Protein AF-A0A0F9I3C1-F1 (afdb_monomer_lite)

Structure (mmCIF, N/CA/C/O backbone):
data_AF-A0A0F9I3C1-F1
#
_entry.id   AF-A0A0F9I3C1-F1
#
loop_
_atom_site.group_PDB
_atom_site.id
_atom_site.type_symbol
_atom_site.label_atom_id
_atom_site.label_alt_id
_atom_site.label_comp_id
_atom_site.label_asym_id
_atom_site.label_entity_id
_atom_site.label_seq_id
_atom_site.pdbx_PDB_ins_code
_atom_site.Cartn_x
_atom_site.Cartn_y
_atom_site.Cartn_z
_atom_site.occupancy
_atom_site.B_iso_or_equiv
_atom_site.auth_seq_id
_atom_site.auth_comp_id
_atom_site.auth_asym_id
_atom_site.auth_atom_id
_atom_site.pdbx_PDB_model_num
ATOM 1 N N . MET A 1 1 ? -47.263 -44.822 8.510 1.00 52.62 1 MET A N 1
ATOM 2 C CA . MET A 1 1 ? -46.271 -44.718 9.597 1.00 52.62 1 MET A CA 1
ATOM 3 C C . MET A 1 1 ? -46.070 -43.238 9.838 1.00 52.62 1 MET A C 1
ATOM 5 O O . MET A 1 1 ? -45.600 -42.551 8.945 1.00 52.62 1 MET A O 1
ATOM 9 N N . GLN A 1 2 ? -46.630 -42.748 10.941 1.00 53.38 2 GLN A N 1
ATOM 10 C CA . GLN A 1 2 ? -46.547 -41.360 11.388 1.00 53.38 2 GLN A CA 1
ATOM 11 C C . GLN A 1 2 ? -45.242 -41.208 12.171 1.00 53.38 2 GLN A C 1
ATOM 13 O O . GLN A 1 2 ? -45.059 -41.920 13.155 1.00 53.38 2 GLN A O 1
ATOM 18 N N . GLU A 1 3 ? -44.357 -40.311 11.742 1.00 61.09 3 GLU A N 1
ATOM 19 C CA . GLU A 1 3 ? -43.256 -39.832 12.578 1.00 61.09 3 GLU A CA 1
ATOM 20 C C . GLU A 1 3 ? -43.625 -38.459 13.133 1.00 61.09 3 GLU A C 1
ATOM 22 O O . GLU A 1 3 ? -43.803 -37.483 12.404 1.00 61.09 3 GLU A O 1
ATOM 27 N N . HIS A 1 4 ? -43.791 -38.449 14.451 1.00 55.47 4 HIS A N 1
ATOM 28 C CA . HIS A 1 4 ? -43.828 -37.276 15.301 1.00 55.47 4 HIS A CA 1
ATOM 29 C C . HIS A 1 4 ? -42.442 -36.624 15.335 1.00 55.47 4 HIS A C 1
ATOM 31 O O . HIS A 1 4 ? -41.450 -37.303 15.580 1.00 55.47 4 HIS A O 1
ATOM 37 N N . ASN A 1 5 ? -42.391 -35.304 15.173 1.00 64.12 5 ASN A N 1
ATOM 38 C CA . ASN A 1 5 ? -41.296 -34.484 15.680 1.00 64.12 5 ASN A CA 1
ATOM 39 C C . ASN A 1 5 ? -41.913 -33.222 16.295 1.00 64.12 5 ASN A C 1
ATOM 41 O O . ASN A 1 5 ? -42.285 -32.291 15.585 1.00 64.12 5 ASN A O 1
ATOM 45 N N . GLU A 1 6 ? -42.079 -33.256 17.615 1.00 64.12 6 GLU A N 1
ATOM 46 C CA . GLU A 1 6 ? -42.305 -32.094 18.481 1.00 64.12 6 GLU A CA 1
ATOM 47 C C . GLU A 1 6 ? -40.920 -31.708 19.039 1.00 64.12 6 GLU A C 1
ATOM 49 O O . GLU A 1 6 ? -40.233 -32.573 19.576 1.00 64.12 6 GLU A O 1
ATOM 54 N N . ASP A 1 7 ? -40.377 -30.535 18.678 1.00 54.81 7 ASP A N 1
ATOM 55 C CA . ASP A 1 7 ? -40.326 -29.290 19.492 1.00 54.81 7 ASP A CA 1
ATOM 56 C C . ASP A 1 7 ? -39.055 -29.258 20.392 1.00 54.81 7 ASP A C 1
ATOM 58 O O . ASP A 1 7 ? -38.422 -30.302 20.548 1.00 54.81 7 ASP A O 1
ATOM 62 N N . PRO A 1 8 ? -38.620 -28.165 21.061 1.00 72.06 8 PRO A N 1
ATOM 63 C CA . PRO A 1 8 ? -38.766 -26.710 20.873 1.00 72.06 8 PRO A CA 1
ATOM 64 C C . PRO A 1 8 ? -37.391 -26.001 20.848 1.00 72.06 8 PRO A C 1
ATOM 66 O O . PRO A 1 8 ? -36.387 -26.579 21.245 1.00 72.06 8 PRO A O 1
ATOM 69 N N . THR A 1 9 ? -37.318 -24.711 20.495 1.00 56.09 9 THR A N 1
ATOM 70 C CA . THR A 1 9 ? -36.636 -23.694 21.338 1.00 56.09 9 THR A CA 1
ATOM 71 C C . THR A 1 9 ? -36.988 -22.289 20.854 1.00 56.09 9 THR A C 1
ATOM 73 O O . THR A 1 9 ? -36.476 -21.752 19.875 1.00 56.09 9 THR A O 1
ATOM 76 N N . LEU A 1 10 ? -37.886 -21.712 21.637 1.00 49.69 10 LEU A N 1
ATOM 77 C CA . LEU A 1 10 ? -38.150 -20.305 21.860 1.00 49.69 10 LEU A CA 1
ATOM 78 C C . LEU A 1 10 ? -36.846 -19.481 21.993 1.00 49.69 10 LEU A C 1
ATOM 80 O O . LEU A 1 10 ? -36.107 -19.646 22.960 1.00 49.69 10 LEU A O 1
ATOM 84 N N . VAL A 1 11 ? -36.614 -18.515 21.102 1.00 46.66 11 VAL A N 1
ATOM 85 C CA . VAL A 1 11 ? -35.881 -17.292 21.467 1.00 46.66 11 VAL A CA 1
ATOM 86 C C . VAL A 1 11 ? -36.814 -16.126 21.192 1.00 46.66 11 VAL A C 1
ATOM 88 O O . VAL A 1 11 ? -36.915 -15.610 20.082 1.00 46.66 11 VAL A O 1
ATOM 91 N N . LEU A 1 12 ? -37.554 -15.752 22.234 1.00 43.03 12 LEU A N 1
ATOM 92 C CA . LEU A 1 12 ? -38.201 -14.453 22.327 1.00 43.03 12 LEU A CA 1
ATOM 93 C C . LEU A 1 12 ? -37.110 -13.391 22.168 1.00 43.03 12 LEU A C 1
ATOM 95 O O . LEU A 1 12 ? -36.352 -13.130 23.101 1.00 43.03 12 LEU A O 1
ATOM 99 N N . MET A 1 13 ? -37.034 -12.768 20.994 1.00 39.25 13 MET A N 1
ATOM 100 C CA . MET A 1 13 ? -36.390 -11.467 20.862 1.00 39.25 13 MET A CA 1
ATOM 101 C C . MET A 1 13 ? -37.263 -10.462 21.607 1.00 39.25 13 MET A C 1
ATOM 103 O O . MET A 1 13 ? -38.180 -9.860 21.050 1.00 39.25 13 MET A O 1
ATOM 107 N N . VAL A 1 14 ? -37.024 -10.348 22.913 1.00 43.78 14 VAL A N 1
ATOM 108 C CA . VAL A 1 14 ? -37.592 -9.294 23.743 1.00 43.78 14 VAL A CA 1
ATOM 109 C C . VAL A 1 14 ? -36.942 -7.995 23.279 1.00 43.78 14 VAL A C 1
ATOM 111 O O . VAL A 1 14 ? -35.881 -7.604 23.757 1.00 43.78 14 VAL A O 1
ATOM 114 N N . GLY A 1 15 ? -37.569 -7.348 22.298 1.00 43.88 15 GLY A N 1
ATOM 115 C CA . GLY A 1 15 ? -37.313 -5.961 21.939 1.00 43.88 15 GLY A CA 1
ATOM 116 C C . GLY A 1 15 ? -37.736 -5.066 23.096 1.00 43.88 15 GLY A C 1
ATOM 117 O O . GLY A 1 15 ? -38.825 -4.496 23.087 1.00 43.88 15 GLY A O 1
ATOM 118 N N . GLY A 1 16 ? -36.895 -4.993 24.127 1.00 43.66 16 GLY A N 1
ATOM 119 C CA . GLY A 1 16 ? -36.981 -3.940 25.123 1.00 43.66 16 GLY A CA 1
ATOM 120 C C . GLY A 1 16 ? -36.735 -2.593 24.435 1.00 43.66 16 GLY A C 1
ATOM 121 O O . GLY A 1 16 ? -35.870 -2.514 23.559 1.00 43.66 16 GLY A O 1
ATOM 122 N N . PRO A 1 17 ? -37.488 -1.534 24.776 1.00 47.44 17 PRO A N 1
ATOM 123 C CA . PRO A 1 17 ? -37.216 -0.203 24.252 1.00 47.44 17 PRO A CA 1
ATOM 124 C C . PRO A 1 17 ? -35.769 0.187 24.591 1.00 47.44 17 PRO A C 1
ATOM 126 O O . PRO A 1 17 ? -35.309 -0.139 25.691 1.00 47.44 17 PRO A O 1
ATOM 129 N N . PRO A 1 18 ? -35.047 0.867 23.681 1.00 55.75 18 PRO A N 1
ATOM 130 C CA . PRO A 1 18 ? -33.682 1.297 23.940 1.00 55.75 18 PRO A CA 1
ATOM 131 C C . PRO A 1 18 ? -33.671 2.124 25.225 1.00 55.75 18 PRO A C 1
ATOM 133 O O . PRO A 1 18 ? -34.322 3.167 25.316 1.00 55.75 18 PRO A O 1
ATOM 136 N N . VAL A 1 19 ? -32.974 1.619 26.243 1.00 48.91 19 VAL A N 1
ATOM 137 C CA . VAL A 1 19 ? -32.754 2.362 27.481 1.00 48.91 19 VAL A CA 1
ATOM 138 C C . VAL A 1 19 ? -31.989 3.627 27.088 1.00 48.91 19 VAL A C 1
ATOM 140 O O . VAL A 1 19 ? -30.947 3.506 26.446 1.00 48.91 19 VAL A O 1
ATOM 143 N N . PRO A 1 20 ? -32.478 4.836 27.415 1.00 44.06 20 PRO A N 1
ATOM 144 C CA . PRO A 1 20 ? -31.758 6.064 27.114 1.00 44.06 20 PRO A CA 1
ATOM 145 C C . PRO A 1 20 ? -30.431 6.053 27.876 1.00 44.06 20 PRO A C 1
ATOM 147 O O . PRO A 1 20 ? -30.381 6.228 29.094 1.00 44.06 20 PRO A O 1
ATOM 150 N N . THR A 1 21 ? -29.352 5.783 27.148 1.00 50.28 21 THR A N 1
ATOM 151 C CA . THR A 1 21 ? -27.998 5.673 27.678 1.00 50.28 21 THR A CA 1
ATOM 152 C C . THR A 1 21 ? -27.556 7.047 28.169 1.00 50.28 21 THR A C 1
ATOM 154 O O . THR A 1 21 ? -27.399 7.982 27.383 1.00 50.28 21 THR A O 1
ATOM 157 N N . VAL A 1 22 ? -27.367 7.187 29.483 1.00 48.22 22 VAL A N 1
ATOM 158 C CA . VAL A 1 22 ? -26.725 8.360 30.090 1.00 48.22 22 VAL A CA 1
ATOM 159 C C . VAL A 1 22 ? -25.366 8.541 29.409 1.00 48.22 22 VAL A C 1
ATOM 161 O O . VAL A 1 22 ? -24.557 7.615 29.375 1.00 48.22 22 VAL A O 1
ATOM 164 N N . GLY A 1 23 ? -25.193 9.701 28.771 1.00 59.44 23 GLY A N 1
ATOM 165 C CA . GLY A 1 23 ? -24.301 9.905 27.633 1.00 59.44 23 GLY A CA 1
ATOM 166 C C . GLY A 1 23 ? -22.830 9.631 27.918 1.00 59.44 23 GLY A C 1
ATOM 167 O O . GLY A 1 23 ? -22.098 10.511 28.369 1.00 59.44 23 GLY A O 1
ATOM 168 N N . ALA A 1 24 ? -22.384 8.427 27.579 1.00 61.03 24 ALA A N 1
ATOM 169 C CA . ALA A 1 24 ? -20.972 8.165 27.385 1.00 61.03 24 ALA A CA 1
ATOM 170 C C . ALA A 1 24 ? -20.495 8.958 26.163 1.00 61.03 24 ALA A C 1
ATOM 172 O O . ALA A 1 24 ? -21.088 8.902 25.082 1.00 61.03 24 ALA A O 1
ATOM 173 N N . LYS A 1 25 ? -19.473 9.782 26.378 1.00 79.69 25 LYS A N 1
ATOM 174 C CA . LYS A 1 25 ? -19.060 10.814 25.435 1.00 79.69 25 LYS A CA 1
ATOM 175 C C . LYS A 1 25 ? -18.160 10.201 24.366 1.00 79.69 25 LYS A C 1
ATOM 177 O O . LYS A 1 25 ? -17.020 9.851 24.641 1.00 79.69 25 LYS A O 1
ATOM 182 N N . VAL A 1 26 ? -18.683 10.091 23.151 1.00 92.75 26 VAL A N 1
ATOM 183 C CA . VAL A 1 26 ? -17.885 9.803 21.954 1.00 92.75 26 VAL A CA 1
ATOM 184 C C . VAL A 1 26 ? -16.922 10.968 21.716 1.00 92.75 26 VAL A C 1
ATOM 186 O O . VAL A 1 26 ? -17.307 12.129 21.885 1.00 92.75 26 VAL A O 1
ATOM 189 N N . PHE A 1 27 ? -15.680 10.682 21.326 1.00 95.25 27 PHE A N 1
ATOM 190 C CA . PHE A 1 27 ? -14.722 11.738 21.008 1.00 95.25 27 PHE A CA 1
ATOM 191 C C . PHE A 1 27 ? -15.103 12.424 19.695 1.00 95.25 27 PHE A C 1
ATOM 193 O O . PHE A 1 27 ? -15.378 11.770 18.687 1.00 95.25 27 PHE A O 1
ATOM 200 N N . SER A 1 28 ? -15.082 13.755 19.694 1.00 94.75 28 SER A N 1
ATOM 201 C CA . SER A 1 28 ? -15.470 14.596 18.552 1.00 94.75 28 SER A CA 1
ATOM 202 C C . SER A 1 28 ? -14.462 14.573 17.397 1.00 94.75 28 SER A C 1
ATOM 204 O O . SER A 1 28 ? -14.782 14.988 16.285 1.00 94.75 28 SER A O 1
ATOM 206 N N . GLY A 1 29 ? -13.249 14.070 17.635 1.00 93.75 29 GLY A N 1
ATOM 207 C CA . GLY A 1 29 ? -12.213 13.917 16.621 1.00 93.75 29 GLY A CA 1
ATOM 208 C C . GLY A 1 29 ? -10.808 13.911 17.215 1.00 93.75 29 GLY A C 1
ATOM 209 O O . GLY A 1 29 ? -10.614 13.954 18.425 1.00 93.75 29 GLY A O 1
ATOM 210 N N . ALA A 1 30 ? -9.799 13.899 16.345 1.00 94.75 30 ALA A N 1
ATOM 211 C CA . ALA A 1 30 ? -8.387 13.849 16.742 1.00 94.75 30 ALA A CA 1
ATOM 212 C C . ALA A 1 30 ? -7.881 15.098 17.493 1.00 94.75 30 ALA A C 1
ATOM 214 O O . ALA A 1 30 ? -6.828 15.057 18.130 1.00 94.75 30 ALA A O 1
ATOM 215 N N . SER A 1 31 ? -8.617 16.207 17.407 1.00 94.69 31 SER A N 1
ATOM 216 C CA . SER A 1 31 ? -8.318 17.461 18.110 1.00 94.69 31 SER A CA 1
ATOM 217 C C . SER A 1 31 ? -9.164 17.652 19.373 1.00 94.69 31 SER A C 1
ATOM 219 O O . SER A 1 31 ? -9.187 18.751 19.920 1.00 94.69 31 SER A O 1
ATOM 221 N N . ASP A 1 32 ? -9.888 16.622 19.816 1.00 94.56 32 ASP A N 1
ATOM 222 C CA . ASP A 1 32 ? -10.734 16.707 21.002 1.00 94.56 32 ASP A CA 1
ATOM 223 C C . ASP A 1 32 ? -9.873 16.911 22.262 1.00 94.56 32 ASP A C 1
ATOM 225 O O . ASP A 1 32 ? -8.956 16.141 22.550 1.00 94.56 32 ASP A O 1
ATOM 229 N N . SER A 1 33 ? -10.159 17.971 23.021 1.00 95.75 33 SER A N 1
ATOM 230 C CA . SER A 1 33 ? -9.422 18.319 24.241 1.00 95.75 33 SER A CA 1
ATOM 231 C C . SER A 1 33 ? -9.695 17.374 25.413 1.00 95.75 33 SER A C 1
ATOM 233 O O . SER A 1 33 ? -8.993 17.435 26.419 1.00 95.75 33 SER A O 1
ATOM 235 N N . SER A 1 34 ? -10.697 16.497 25.296 1.00 95.38 34 SER A N 1
ATOM 236 C CA . SER A 1 34 ? -11.002 15.457 26.281 1.00 95.38 34 SER A CA 1
ATOM 237 C C . SER A 1 34 ? -10.256 14.141 26.050 1.00 95.38 34 SER A C 1
ATOM 239 O O . SER A 1 34 ? -10.423 13.213 26.839 1.00 95.38 34 SER A O 1
ATOM 241 N N . LEU A 1 35 ? -9.412 14.052 25.012 1.00 94.75 35 LEU A N 1
ATOM 242 C CA . LEU A 1 35 ? -8.551 12.885 24.806 1.00 94.75 35 LEU A CA 1
ATOM 243 C C . LEU A 1 35 ? -7.586 12.692 25.988 1.00 94.75 35 LEU A C 1
ATOM 245 O O . LEU A 1 35 ? -7.147 13.682 26.576 1.00 94.75 35 LEU A O 1
ATOM 249 N N . PRO A 1 36 ? -7.194 11.449 26.316 1.00 94.38 36 PRO A N 1
ATOM 250 C CA . PRO A 1 36 ? -6.158 11.190 27.315 1.00 94.38 36 PRO A CA 1
ATOM 251 C C . PRO A 1 36 ? -4.849 11.925 26.991 1.00 94.38 36 PRO A C 1
ATOM 253 O O . PRO A 1 36 ? -4.479 12.028 25.821 1.00 94.38 36 PRO A O 1
ATOM 256 N N . SER A 1 37 ? -4.118 12.406 28.001 1.00 93.56 37 SER A N 1
ATOM 257 C CA . SER A 1 37 ? -2.884 13.190 27.797 1.00 93.56 37 SER A CA 1
ATOM 258 C C . SER A 1 37 ? -1.849 12.454 26.940 1.00 93.56 37 SER A C 1
ATOM 260 O O . SER A 1 37 ? -1.311 13.024 25.997 1.00 93.56 37 SER A O 1
ATOM 262 N N . ASN A 1 38 ? -1.673 11.152 27.171 1.00 87.94 38 ASN A N 1
ATOM 263 C CA . ASN A 1 38 ? -0.787 10.293 26.383 1.00 87.94 38 ASN A CA 1
ATOM 264 C C . ASN A 1 38 ? -1.209 10.161 24.908 1.00 87.94 38 ASN A C 1
ATOM 266 O O . ASN A 1 38 ? -0.393 9.802 24.069 1.00 87.94 38 ASN A O 1
ATOM 270 N N . VAL A 1 39 ? -2.482 10.410 24.590 1.00 94.38 39 VAL A N 1
ATOM 271 C CA . VAL A 1 39 ? -3.000 10.438 23.215 1.00 94.38 39 VAL A CA 1
ATOM 272 C C . VAL A 1 39 ? -2.831 11.834 22.618 1.00 94.38 39 VAL A C 1
ATOM 274 O O . VAL A 1 39 ? -2.512 11.947 21.440 1.00 94.38 39 VAL A O 1
ATOM 277 N N . GLN A 1 40 ? -3.001 12.897 23.411 1.00 94.56 40 GLN A N 1
ATOM 278 C CA . GLN A 1 40 ? -2.813 14.286 22.966 1.00 94.56 40 GLN A CA 1
ATOM 279 C C . GLN A 1 40 ? -1.384 14.566 22.481 1.00 94.56 40 GLN A C 1
ATOM 281 O O . GLN A 1 40 ? -1.207 15.339 21.541 1.00 94.56 40 GLN A O 1
ATOM 286 N N . GLU A 1 41 ? -0.394 13.909 23.086 1.00 90.56 41 GLU A N 1
ATOM 287 C CA . GLU A 1 41 ? 1.027 13.996 22.721 1.00 90.56 41 GLU A CA 1
ATOM 288 C C . GLU A 1 41 ? 1.364 13.303 21.387 1.00 90.56 41 GLU A C 1
ATOM 290 O O . GLU A 1 41 ? 2.430 13.536 20.820 1.00 90.56 41 GLU A O 1
ATOM 295 N N . LEU A 1 42 ? 0.461 12.475 20.849 1.00 88.81 42 LEU A N 1
ATOM 296 C CA . LEU A 1 42 ? 0.680 11.779 19.584 1.00 88.81 42 LEU A CA 1
ATOM 297 C C . LEU A 1 42 ? 0.517 12.710 18.372 1.00 88.81 42 LEU A C 1
ATOM 299 O O . LEU A 1 42 ? -0.208 13.717 18.392 1.00 88.81 42 LEU A O 1
ATOM 303 N N . SER A 1 43 ? 1.124 12.309 17.249 1.00 91.94 43 SER A N 1
ATOM 304 C CA . SER A 1 43 ? 0.922 12.978 15.962 1.00 91.94 43 SER A CA 1
ATOM 305 C C . SER A 1 43 ? -0.569 13.032 15.588 1.00 91.94 43 SER A C 1
ATOM 307 O O . SER A 1 43 ? -1.380 12.206 16.020 1.00 91.94 43 SER A O 1
ATOM 309 N N . LEU A 1 44 ? -0.959 14.022 14.777 1.00 89.06 44 LEU A N 1
ATOM 310 C CA . LEU A 1 44 ? -2.362 14.207 14.381 1.00 89.06 44 LEU A CA 1
ATOM 311 C C . LEU A 1 44 ? -2.945 12.948 13.721 1.00 89.06 44 LEU A C 1
ATOM 313 O O . LEU A 1 44 ? -4.101 12.604 13.960 1.00 89.06 44 LEU A O 1
ATOM 317 N N . GLU A 1 45 ? -2.145 12.250 12.918 1.00 87.75 45 GLU A N 1
ATOM 318 C CA . GLU A 1 45 ? -2.543 10.997 12.281 1.00 87.75 45 GLU A CA 1
ATOM 319 C C . GLU A 1 45 ? -2.833 9.899 13.311 1.00 87.75 45 GLU A C 1
ATOM 321 O O . GLU A 1 45 ? -3.884 9.260 13.258 1.00 87.75 45 GLU A O 1
ATOM 326 N N . LYS A 1 46 ? -1.963 9.728 14.309 1.00 90.38 46 LYS A N 1
ATOM 327 C CA . LYS A 1 46 ? -2.156 8.731 15.369 1.00 90.38 46 LYS A CA 1
ATOM 328 C C . LYS A 1 46 ? -3.347 9.030 16.250 1.00 90.38 46 LYS A C 1
ATOM 330 O O . LYS A 1 46 ? -4.091 8.116 16.596 1.00 90.38 46 LYS A O 1
ATOM 335 N N . ARG A 1 47 ? -3.599 10.305 16.532 1.00 94.81 47 ARG A N 1
ATOM 336 C CA . ARG A 1 47 ? -4.831 10.718 17.205 1.00 94.81 47 ARG A CA 1
ATOM 337 C C . ARG A 1 47 ? -6.067 10.355 16.390 1.00 94.81 47 ARG A C 1
ATOM 339 O O . ARG A 1 47 ? -7.027 9.857 16.965 1.00 94.81 47 ARG A O 1
ATOM 346 N N . ARG A 1 48 ? -6.046 10.521 15.060 1.00 93.38 48 ARG A N 1
ATOM 347 C CA . ARG A 1 48 ? -7.153 10.080 14.184 1.00 93.38 48 ARG A CA 1
ATOM 348 C C . ARG A 1 48 ? -7.354 8.568 14.242 1.00 93.38 48 ARG A C 1
ATOM 350 O O . ARG A 1 48 ? -8.489 8.133 14.408 1.00 93.38 48 ARG A O 1
ATOM 357 N N . GLN A 1 49 ? -6.277 7.787 14.141 1.00 94.19 49 GLN A N 1
ATOM 358 C CA . GLN A 1 49 ? -6.337 6.321 14.208 1.00 94.19 49 GLN A CA 1
ATOM 359 C C . GLN A 1 49 ? -6.881 5.843 15.559 1.00 94.19 49 GLN A C 1
ATOM 361 O O . GLN A 1 49 ? -7.809 5.039 15.601 1.00 94.19 49 GLN A O 1
ATOM 366 N N . TRP A 1 50 ? -6.354 6.389 16.656 1.00 95.44 50 TRP A N 1
ATOM 367 C CA . TRP A 1 50 ? -6.784 6.059 18.012 1.00 95.44 50 TRP A CA 1
ATOM 368 C C . TRP A 1 50 ? -8.258 6.419 18.240 1.00 95.44 50 TRP A C 1
ATOM 370 O O . TRP A 1 50 ? -9.026 5.579 18.700 1.00 95.44 50 TRP A O 1
ATOM 380 N N . VAL A 1 51 ? -8.683 7.631 17.853 1.00 96.50 51 VAL A N 1
ATOM 381 C CA . VAL A 1 51 ? -10.082 8.077 17.987 1.00 96.50 51 VAL A CA 1
ATOM 382 C C . VAL A 1 51 ? -11.022 7.233 17.134 1.00 96.50 51 VAL A C 1
ATOM 384 O O . VAL A 1 51 ? -12.090 6.858 17.608 1.00 96.50 51 VAL A O 1
ATOM 387 N N . GLY A 1 52 ? -10.631 6.896 15.902 1.00 94.62 52 GLY A N 1
ATOM 388 C CA . GLY A 1 52 ? -11.413 6.019 15.033 1.00 94.62 52 GLY A CA 1
ATOM 389 C C . GLY A 1 52 ? -11.602 4.627 15.636 1.00 94.62 52 GLY A C 1
ATOM 390 O O . GLY A 1 52 ? -12.728 4.139 15.706 1.00 94.62 52 GLY A O 1
ATOM 391 N N . ALA A 1 53 ? -10.521 4.022 16.136 1.00 95.62 53 ALA A N 1
ATOM 392 C CA . ALA A 1 53 ? -10.559 2.715 16.788 1.00 95.62 53 ALA A CA 1
ATOM 393 C C . ALA A 1 53 ? -11.409 2.726 18.068 1.00 95.62 53 ALA A C 1
ATOM 395 O O . ALA A 1 53 ? -12.211 1.816 18.281 1.00 95.62 53 ALA A O 1
ATOM 396 N N . TRP A 1 54 ? -11.267 3.767 18.896 1.00 96.56 54 TRP A N 1
ATOM 397 C CA . TRP A 1 54 ? -12.049 3.918 20.120 1.00 96.56 54 TRP A CA 1
ATOM 398 C C . TRP A 1 54 ? -13.535 4.106 19.802 1.00 96.56 54 TRP A C 1
ATOM 400 O O . TRP A 1 54 ? -14.360 3.326 20.270 1.00 96.56 54 TRP A O 1
ATOM 410 N N . ASN A 1 55 ? -13.882 5.093 18.964 1.00 96.31 55 ASN A N 1
ATOM 411 C CA . ASN A 1 55 ? -15.272 5.424 18.636 1.00 96.31 55 ASN A CA 1
ATOM 412 C C . ASN A 1 55 ? -15.981 4.248 17.951 1.00 96.31 55 ASN A C 1
ATOM 414 O O . ASN A 1 55 ? -17.136 3.973 18.270 1.00 96.31 55 ASN A O 1
ATOM 418 N N . GLY A 1 56 ? -15.287 3.547 17.045 1.00 95.12 56 GLY A N 1
ATOM 419 C CA . GLY A 1 56 ? -15.807 2.351 16.381 1.00 95.12 56 GLY A CA 1
ATOM 420 C C . GLY A 1 56 ? -16.112 1.242 17.381 1.00 95.12 56 GLY A C 1
ATOM 421 O O . GLY A 1 56 ? -17.260 0.827 17.502 1.00 95.12 56 GLY A O 1
ATOM 422 N N . ARG A 1 57 ? -15.121 0.835 18.188 1.00 96.69 57 ARG A N 1
ATOM 423 C CA . ARG A 1 57 ? -15.322 -0.248 19.161 1.00 96.69 57 ARG A CA 1
ATOM 424 C C . ARG A 1 57 ? -16.365 0.098 20.223 1.00 96.69 57 ARG A C 1
ATOM 426 O O . ARG A 1 57 ? -17.113 -0.780 20.650 1.00 96.69 57 ARG A O 1
ATOM 433 N N . PHE A 1 58 ? -16.400 1.354 20.665 1.00 95.81 58 PHE A N 1
ATOM 434 C CA . PHE A 1 58 ? -17.379 1.821 21.638 1.00 95.81 58 PHE A CA 1
ATOM 435 C C . PHE A 1 58 ? -18.801 1.703 21.085 1.00 95.81 58 PHE A C 1
ATOM 437 O O . PHE A 1 58 ? -19.672 1.155 21.759 1.00 95.81 58 PHE A O 1
ATOM 444 N N . LYS A 1 59 ? -19.013 2.156 19.842 1.00 94.50 59 LYS A N 1
ATOM 445 C CA . LYS A 1 59 ? -20.294 2.036 19.146 1.00 94.50 59 LYS A CA 1
ATOM 446 C C . LYS A 1 59 ? -20.706 0.574 18.966 1.00 94.50 59 LYS A C 1
ATOM 448 O O . LYS A 1 59 ? -21.825 0.237 19.335 1.00 94.50 59 LYS A O 1
ATOM 453 N N . ASP A 1 60 ? -19.810 -0.279 18.472 1.00 94.75 60 ASP A N 1
ATOM 454 C CA . ASP A 1 60 ? -20.106 -1.701 18.255 1.00 94.75 60 ASP A CA 1
ATOM 455 C C . ASP A 1 60 ? -20.560 -2.378 19.558 1.00 94.75 60 ASP A C 1
ATOM 457 O O . ASP A 1 60 ? -21.571 -3.070 19.588 1.00 94.75 60 ASP A O 1
ATOM 461 N N . CYS A 1 61 ? -19.872 -2.108 20.672 1.00 95.94 61 CYS A N 1
ATOM 462 C CA . CYS A 1 61 ? -20.251 -2.654 21.976 1.00 95.94 61 CYS A CA 1
ATOM 463 C C . CYS A 1 61 ? -21.616 -2.143 22.476 1.00 95.94 61 CYS A C 1
ATOM 465 O O . CYS A 1 61 ? -22.367 -2.894 23.099 1.00 95.94 61 CYS A O 1
ATOM 467 N N . GLN A 1 62 ? -21.960 -0.877 22.215 1.00 94.38 62 GLN A N 1
ATOM 468 C CA . GLN A 1 62 ? -23.288 -0.356 22.554 1.00 94.38 62 GLN A CA 1
ATOM 469 C C . GLN A 1 62 ? -24.383 -1.006 21.706 1.00 94.38 62 GLN A C 1
ATOM 471 O O . GLN A 1 62 ? -25.442 -1.338 22.238 1.00 94.38 62 GLN A O 1
ATOM 476 N N . ASP A 1 63 ? -24.118 -1.213 20.414 1.00 91.12 63 ASP A N 1
ATOM 477 C CA . ASP A 1 63 ? -25.034 -1.891 19.494 1.00 91.12 63 ASP A CA 1
ATOM 478 C C . ASP A 1 63 ? -25.227 -3.375 19.896 1.00 91.12 63 ASP A C 1
ATOM 480 O O . ASP A 1 63 ? -26.309 -3.932 19.712 1.00 91.12 63 ASP A O 1
ATOM 484 N N . GLU A 1 64 ? -24.224 -3.992 20.535 1.00 93.62 64 GLU A N 1
ATOM 485 C CA . GLU A 1 64 ? -24.286 -5.328 21.159 1.00 93.62 64 GLU A CA 1
ATOM 486 C C . GLU A 1 64 ? -25.027 -5.352 22.518 1.00 93.62 64 GLU A C 1
ATOM 488 O O . GLU A 1 64 ? -25.213 -6.418 23.107 1.00 93.62 64 GLU A O 1
ATOM 493 N N . GLY A 1 65 ? -25.472 -4.200 23.035 1.00 94.62 65 GLY A N 1
ATOM 494 C CA . GLY A 1 65 ? -26.182 -4.092 24.315 1.00 94.62 65 GLY A CA 1
ATOM 495 C C . GLY A 1 65 ? -25.277 -4.060 25.552 1.00 94.62 65 GLY A C 1
ATOM 496 O O . GLY A 1 65 ? -25.763 -4.247 26.670 1.00 94.62 65 GLY A O 1
ATOM 497 N N . GLY A 1 66 ? -23.974 -3.823 25.378 1.00 93.75 66 GLY A N 1
ATOM 498 C CA . GLY A 1 66 ? -23.024 -3.678 26.479 1.00 93.75 66 GLY A CA 1
ATOM 499 C C . GLY A 1 66 ? -23.275 -2.424 27.322 1.00 93.75 66 GLY A C 1
ATOM 500 O O . GLY A 1 66 ? -23.793 -1.407 26.849 1.00 93.75 66 GLY A O 1
ATOM 501 N N . SER A 1 67 ? -22.886 -2.465 28.599 1.00 93.69 67 SER A N 1
ATOM 502 C CA . SER A 1 67 ? -22.965 -1.275 29.450 1.00 93.69 67 SER A CA 1
ATOM 503 C C . SER A 1 67 ? -21.901 -0.243 29.060 1.00 93.69 67 SER A C 1
ATOM 505 O O . SER A 1 67 ? -20.812 -0.590 28.604 1.00 93.69 67 SER A O 1
ATOM 507 N N . ALA A 1 68 ? -22.167 1.045 29.311 1.00 91.44 68 ALA A N 1
ATOM 508 C CA . ALA A 1 68 ? -21.223 2.124 28.996 1.00 91.44 68 ALA A CA 1
ATOM 509 C C . ALA A 1 68 ? -19.808 1.870 29.553 1.00 91.44 68 ALA A C 1
ATOM 511 O O . ALA A 1 68 ? -18.822 2.099 28.860 1.00 91.44 68 ALA A O 1
ATOM 512 N N . LYS A 1 69 ? -19.714 1.332 30.775 1.00 92.38 69 LYS A N 1
ATOM 513 C CA . LYS A 1 69 ? -18.443 1.018 31.439 1.00 92.38 69 LYS A CA 1
ATOM 514 C C . LYS A 1 69 ? -17.687 -0.127 30.755 1.00 92.38 69 LYS A C 1
ATOM 516 O O . LYS A 1 69 ? -16.466 -0.065 30.623 1.00 92.38 69 LYS A O 1
ATOM 521 N N . GLU A 1 70 ? -18.393 -1.175 30.333 1.00 94.25 70 GLU A N 1
ATOM 522 C CA . GLU A 1 70 ? -17.795 -2.302 29.604 1.00 94.25 70 GLU A CA 1
ATOM 523 C C . GLU A 1 70 ? -17.322 -1.866 28.217 1.00 94.25 70 GLU A C 1
ATOM 525 O O . GLU A 1 70 ? -16.193 -2.171 27.822 1.00 94.25 70 GLU A O 1
ATOM 530 N N . CYS A 1 71 ? -18.145 -1.084 27.517 1.00 95.12 71 CYS A N 1
ATOM 531 C CA . CYS A 1 71 ? -17.814 -0.563 26.197 1.00 95.12 71 CYS A CA 1
ATOM 532 C C . CYS A 1 71 ? -16.628 0.389 26.234 1.00 95.12 71 CYS A C 1
ATOM 534 O O . CYS A 1 71 ? -15.744 0.290 25.387 1.00 95.12 71 CYS A O 1
ATOM 536 N N . GLU A 1 72 ? -16.552 1.252 27.245 1.00 94.62 72 GLU A N 1
ATOM 537 C CA . GLU A 1 72 ? -15.416 2.146 27.452 1.00 94.62 72 GLU A CA 1
ATOM 538 C C . GLU A 1 72 ? -14.126 1.346 27.670 1.00 94.62 72 GLU A C 1
ATOM 540 O O . GLU A 1 72 ? -13.129 1.569 26.981 1.00 94.62 72 GLU A O 1
ATOM 545 N N . SER A 1 73 ? -14.151 0.355 28.568 1.00 94.75 73 SER A N 1
ATOM 546 C CA . SER A 1 73 ? -12.988 -0.496 28.837 1.00 94.75 73 SER A CA 1
ATOM 547 C C . SER A 1 73 ? -12.523 -1.259 27.589 1.00 94.75 73 SER A C 1
ATOM 549 O O . SER A 1 73 ? -11.325 -1.283 27.291 1.00 94.75 73 SER A O 1
ATOM 551 N N . SER A 1 74 ? -13.459 -1.825 26.817 1.00 95.75 74 SER A N 1
ATOM 552 C CA . SER A 1 74 ? -13.153 -2.529 25.567 1.00 95.75 74 SER A CA 1
ATOM 553 C C . SER A 1 74 ? -12.600 -1.586 24.493 1.00 95.75 74 SER A C 1
ATOM 555 O O . SER A 1 74 ? -11.601 -1.908 23.847 1.00 95.75 74 SER A O 1
ATOM 557 N N . ALA A 1 75 ? -13.191 -0.400 24.335 1.00 95.81 75 ALA A N 1
ATOM 558 C CA . ALA A 1 75 ? -12.745 0.609 23.381 1.00 95.81 75 ALA A CA 1
ATOM 559 C C . ALA A 1 75 ? -11.331 1.111 23.693 1.00 9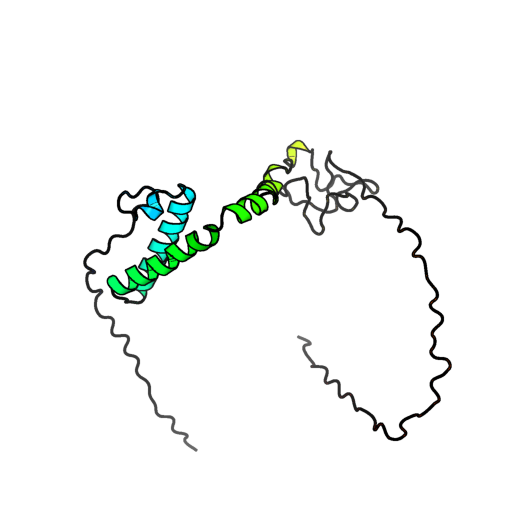5.81 75 ALA A C 1
ATOM 561 O O . ALA A 1 75 ? -10.502 1.203 22.788 1.00 95.81 75 ALA A O 1
ATOM 562 N N . PHE A 1 76 ? -11.006 1.345 24.969 1.00 95.38 76 PHE A N 1
ATOM 563 C CA . PHE A 1 76 ? -9.647 1.698 25.382 1.00 95.38 76 PHE A CA 1
ATOM 564 C C . PHE A 1 76 ? -8.637 0.587 25.098 1.00 95.38 76 PHE A C 1
ATOM 566 O O . PHE A 1 76 ? -7.533 0.882 24.642 1.00 95.38 76 PHE A O 1
ATOM 573 N N . ALA A 1 77 ? -8.987 -0.680 25.337 1.00 94.69 77 ALA A N 1
ATOM 574 C CA . ALA A 1 77 ? -8.098 -1.799 25.033 1.00 94.69 77 ALA A CA 1
ATOM 575 C C . ALA A 1 77 ? -7.766 -1.862 23.531 1.00 94.69 77 ALA A C 1
ATOM 577 O O . ALA A 1 77 ? -6.594 -1.972 23.161 1.00 94.69 77 ALA A O 1
AT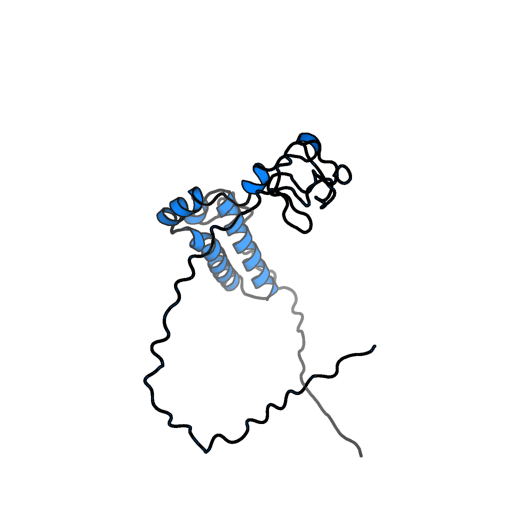OM 578 N N . VAL A 1 78 ? -8.780 -1.718 22.671 1.00 94.75 78 VAL A N 1
ATOM 579 C CA . VAL A 1 78 ? -8.606 -1.715 21.212 1.00 94.75 78 VAL A CA 1
ATOM 580 C C . VAL A 1 78 ? -7.812 -0.491 20.755 1.00 94.75 78 VAL A C 1
ATOM 582 O O . VAL A 1 78 ? -6.792 -0.654 20.089 1.00 94.75 78 VAL A O 1
ATOM 585 N N . ALA A 1 79 ? -8.192 0.718 21.167 1.00 94.81 79 ALA A N 1
ATOM 586 C CA . ALA A 1 79 ? -7.510 1.947 20.761 1.00 94.81 79 ALA A CA 1
ATOM 587 C C . ALA A 1 79 ? -6.055 2.019 21.259 1.00 94.81 79 ALA A C 1
ATOM 589 O O . ALA A 1 79 ? -5.151 2.430 20.536 1.00 94.81 79 ALA A O 1
ATOM 590 N N . ASN A 1 80 ? -5.771 1.543 22.473 1.00 93.38 80 ASN A N 1
ATOM 591 C CA . ASN A 1 80 ? -4.391 1.463 22.948 1.00 93.38 80 ASN A CA 1
ATOM 592 C C . ASN A 1 80 ? -3.584 0.414 22.171 1.00 93.38 80 ASN A C 1
ATOM 594 O O . ASN A 1 80 ? -2.395 0.615 21.937 1.00 93.38 80 ASN A O 1
ATOM 598 N N . SER A 1 81 ? -4.206 -0.677 21.709 1.00 90.12 81 SER A N 1
ATOM 599 C CA . SER A 1 81 ? -3.520 -1.675 20.879 1.00 90.12 81 SER A CA 1
ATOM 600 C C . SER A 1 81 ? -3.094 -1.134 19.508 1.00 90.12 81 SER A C 1
ATOM 602 O O . SER A 1 81 ? -2.056 -1.557 18.995 1.00 90.12 81 SER A O 1
ATOM 604 N N . THR A 1 82 ? -3.830 -0.167 18.939 1.00 90.12 82 THR A N 1
ATOM 605 C CA . THR A 1 82 ? -3.490 0.427 17.635 1.00 90.12 82 THR A CA 1
ATOM 606 C C . THR A 1 82 ? -2.265 1.332 17.704 1.00 90.12 82 THR A C 1
ATOM 608 O O . THR A 1 82 ? -1.543 1.436 16.721 1.00 90.12 82 THR A O 1
ATOM 611 N N . ILE A 1 83 ? -1.990 1.938 18.863 1.00 86.94 83 ILE A N 1
ATOM 612 C CA . ILE A 1 83 ? -0.791 2.768 19.073 1.00 86.94 83 ILE A CA 1
ATOM 613 C C . ILE A 1 83 ? 0.375 1.983 19.696 1.00 86.94 83 ILE A C 1
ATOM 615 O O . ILE A 1 83 ? 1.532 2.344 19.513 1.00 86.94 83 ILE A O 1
ATOM 619 N N . LYS A 1 84 ? 0.103 0.867 20.392 1.00 75.88 84 LYS A N 1
ATOM 620 C CA . LYS A 1 84 ? 1.136 0.034 21.036 1.00 75.88 84 LYS A CA 1
ATOM 621 C C . LYS A 1 84 ? 2.028 -0.706 20.038 1.00 75.88 84 LYS A C 1
ATOM 623 O O . LYS A 1 84 ? 3.155 -1.043 20.384 1.00 75.88 84 LYS A O 1
ATOM 628 N N . LYS A 1 85 ? 1.555 -0.932 18.808 1.00 58.41 85 LYS A N 1
ATOM 629 C CA . LYS A 1 85 ? 2.357 -1.549 17.740 1.00 58.41 85 LYS A CA 1
ATOM 630 C C . LYS A 1 85 ? 3.557 -0.705 17.300 1.00 58.41 85 LYS A C 1
ATOM 632 O O . LYS A 1 85 ? 4.427 -1.241 16.631 1.00 58.41 85 LYS A O 1
ATOM 637 N N . GLU A 1 86 ? 3.629 0.565 17.696 1.00 55.84 86 GLU A N 1
ATOM 638 C CA . GLU A 1 86 ? 4.650 1.492 17.198 1.00 55.84 86 GLU A CA 1
ATOM 639 C C . GLU A 1 86 ? 5.500 2.150 18.290 1.00 55.84 86 GLU A C 1
ATOM 641 O O . GLU A 1 86 ? 6.355 2.966 17.983 1.00 55.84 86 GLU A O 1
ATOM 646 N N . LEU A 1 87 ? 5.332 1.784 19.565 1.00 51.50 87 LEU A N 1
ATOM 647 C CA . LEU A 1 87 ? 6.115 2.362 20.671 1.00 51.50 87 LEU A CA 1
ATOM 648 C C . LEU A 1 87 ? 7.528 1.761 20.843 1.00 51.50 87 LEU A C 1
ATOM 650 O O . LEU A 1 87 ? 8.210 2.082 21.811 1.00 51.50 87 LEU A O 1
ATOM 654 N N . SER A 1 88 ? 7.997 0.911 19.924 1.00 54.62 88 SER A N 1
ATOM 655 C CA . SER A 1 88 ? 9.396 0.439 19.875 1.00 54.62 88 SER A CA 1
ATOM 656 C C . SER A 1 88 ? 10.221 1.217 18.836 1.00 54.62 88 SER A C 1
ATOM 658 O O . SER A 1 88 ? 10.969 0.639 18.044 1.00 54.62 88 SER A O 1
ATOM 660 N N . THR A 1 89 ? 10.018 2.532 18.787 1.00 56.91 89 THR A N 1
ATOM 661 C CA . THR A 1 89 ? 10.313 3.390 17.634 1.00 56.91 89 THR A CA 1
ATOM 662 C C . THR A 1 89 ? 11.784 3.707 17.379 1.00 56.91 89 THR A C 1
ATOM 664 O O . THR A 1 89 ? 12.068 4.209 16.305 1.00 56.91 89 THR A O 1
ATOM 667 N N . GLU A 1 90 ? 12.745 3.359 18.240 1.00 57.94 90 GLU A N 1
ATOM 668 C CA . GLU A 1 90 ? 14.166 3.570 17.886 1.00 57.94 90 GLU A CA 1
ATOM 669 C C . GLU A 1 90 ? 14.699 2.525 16.891 1.00 57.94 90 GLU A C 1
ATOM 671 O O . GLU A 1 90 ? 15.461 2.850 15.979 1.00 57.94 90 GLU A O 1
ATOM 676 N N . GLU A 1 91 ? 14.272 1.265 17.001 1.00 59.81 91 GLU A N 1
ATOM 677 C CA . GLU A 1 91 ? 14.682 0.216 16.056 1.00 59.81 91 GLU A CA 1
ATOM 678 C C . GLU A 1 91 ? 13.774 0.188 14.818 1.00 59.81 91 GLU A C 1
ATOM 680 O O . GLU A 1 91 ? 14.240 -0.082 13.708 1.00 59.81 91 GLU A O 1
ATOM 685 N N . ALA A 1 92 ? 12.495 0.546 14.983 1.00 55.06 92 ALA A N 1
ATOM 686 C CA . ALA A 1 92 ? 11.545 0.640 13.880 1.00 55.06 92 ALA A CA 1
ATOM 687 C C . ALA A 1 92 ? 11.803 1.859 12.981 1.00 55.06 92 ALA A C 1
ATOM 689 O O . ALA A 1 92 ? 11.704 1.702 11.772 1.00 55.06 92 ALA A O 1
ATOM 690 N N . GLU A 1 93 ? 12.215 3.028 13.495 1.00 57.31 93 GLU A N 1
ATOM 691 C CA . GLU A 1 93 ? 12.586 4.172 12.637 1.00 57.31 93 GLU A CA 1
ATOM 692 C C . GLU A 1 93 ? 13.808 3.875 11.766 1.00 57.31 93 GLU A C 1
ATOM 694 O O . GLU A 1 93 ? 13.877 4.316 10.619 1.00 57.31 93 GLU A O 1
ATOM 699 N N . LYS A 1 94 ? 14.761 3.080 12.264 1.00 57.66 94 LYS A N 1
ATOM 700 C CA . LYS A 1 94 ? 15.930 2.659 11.480 1.00 57.66 94 LYS A CA 1
ATOM 701 C C . LYS A 1 94 ? 15.565 1.651 10.386 1.00 57.66 94 LYS A C 1
ATOM 703 O O . LYS A 1 94 ? 16.236 1.592 9.358 1.00 57.66 94 LYS A O 1
ATOM 708 N N . PHE A 1 95 ? 14.499 0.882 10.598 1.00 55.41 95 PHE A N 1
ATOM 709 C CA . PHE A 1 95 ? 13.949 -0.045 9.614 1.00 55.41 95 PHE A CA 1
ATOM 710 C C . PHE A 1 95 ? 13.022 0.663 8.606 1.00 55.41 95 PHE A C 1
ATOM 712 O O . PHE A 1 95 ? 13.129 0.419 7.410 1.00 55.41 95 PHE A O 1
ATOM 719 N N . TYR A 1 96 ? 12.177 1.594 9.059 1.00 49.38 96 TYR A N 1
ATOM 720 C CA . TYR A 1 96 ? 11.211 2.333 8.237 1.00 49.38 96 TYR A CA 1
ATOM 721 C C . TYR A 1 96 ? 11.856 3.429 7.381 1.00 49.38 96 TYR A C 1
ATOM 723 O O . TYR A 1 96 ? 11.545 3.513 6.199 1.00 49.38 96 TYR A O 1
ATOM 731 N N . ASN A 1 97 ? 12.844 4.179 7.884 1.00 56.12 97 ASN A N 1
ATOM 732 C CA . ASN A 1 97 ? 13.611 5.106 7.035 1.00 56.12 97 ASN A CA 1
ATOM 733 C C . ASN A 1 97 ? 14.503 4.382 6.003 1.00 56.12 97 ASN A C 1
ATOM 735 O O . ASN A 1 97 ? 15.036 5.016 5.095 1.00 56.12 97 ASN A O 1
ATOM 739 N N . GLY A 1 98 ? 14.689 3.062 6.132 1.00 52.03 98 GLY A N 1
ATOM 740 C CA . GLY A 1 98 ? 15.383 2.220 5.151 1.00 52.03 98 GLY A CA 1
ATOM 741 C C . GLY A 1 98 ? 14.450 1.470 4.196 1.00 52.03 98 GLY A C 1
ATOM 742 O O . GLY A 1 98 ? 14.917 0.878 3.224 1.00 52.03 98 GLY A O 1
ATOM 743 N N . MET A 1 99 ? 13.143 1.489 4.451 1.00 48.19 99 MET A N 1
ATOM 744 C CA . MET A 1 99 ? 12.150 0.718 3.718 1.00 48.19 99 MET A CA 1
ATOM 745 C C . MET A 1 99 ? 11.080 1.681 3.210 1.00 48.19 99 MET A C 1
ATOM 747 O O . MET A 1 99 ? 10.010 1.792 3.799 1.00 48.19 99 MET A O 1
ATOM 751 N N . ILE A 1 100 ? 11.457 2.390 2.136 1.00 55.34 100 ILE A N 1
ATOM 752 C CA . ILE A 1 100 ? 10.626 3.151 1.188 1.00 55.34 100 ILE A CA 1
ATOM 753 C C . ILE A 1 100 ? 9.142 2.876 1.440 1.00 55.34 100 ILE A C 1
ATOM 755 O O . ILE A 1 100 ? 8.660 1.774 1.152 1.00 55.34 100 ILE A O 1
ATOM 759 N N . GLU A 1 101 ? 8.438 3.856 2.013 1.00 54.50 101 GLU A N 1
ATOM 760 C CA . GLU A 1 101 ? 6.993 3.782 2.195 1.00 54.50 101 GLU A CA 1
ATOM 761 C C . GLU A 1 101 ? 6.386 3.361 0.857 1.00 54.50 101 GLU A C 1
ATOM 763 O O . GLU A 1 101 ? 6.745 3.903 -0.188 1.00 54.50 101 GLU A O 1
ATOM 768 N N . SER A 1 102 ? 5.477 2.385 0.833 1.00 55.16 102 SER A N 1
ATOM 769 C CA . SER A 1 102 ? 4.948 1.868 -0.440 1.00 55.16 102 SER A CA 1
ATOM 770 C C . SER A 1 102 ? 4.239 2.936 -1.290 1.00 55.16 102 SER A C 1
ATOM 772 O O . SER A 1 102 ? 3.854 2.653 -2.420 1.00 55.16 102 SER A O 1
ATOM 774 N N . TRP A 1 103 ? 4.056 4.146 -0.755 1.00 51.44 103 TRP A N 1
ATOM 775 C CA . TRP A 1 103 ? 3.575 5.340 -1.441 1.00 51.44 103 TRP A CA 1
ATOM 776 C C . TRP A 1 103 ? 4.647 6.069 -2.264 1.00 51.44 103 TRP A C 1
ATOM 778 O O . TRP A 1 103 ? 4.301 6.628 -3.302 1.00 51.44 103 TRP A O 1
ATOM 788 N N . ASP A 1 104 ? 5.931 5.988 -1.909 1.00 59.31 104 ASP A N 1
ATOM 789 C CA . ASP A 1 104 ? 7.026 6.570 -2.701 1.00 59.31 104 ASP A CA 1
ATOM 790 C C . ASP A 1 104 ? 7.217 5.840 -4.035 1.00 59.31 104 ASP A C 1
ATOM 792 O O . ASP A 1 104 ? 7.600 6.446 -5.033 1.00 59.31 104 ASP A O 1
ATOM 796 N N . ILE A 1 105 ? 6.881 4.547 -4.092 1.00 60.38 105 ILE A N 1
ATOM 797 C CA . ILE A 1 105 ? 6.900 3.781 -5.346 1.00 60.38 105 ILE A CA 1
ATOM 798 C C . ILE A 1 105 ? 5.880 4.357 -6.336 1.00 60.38 105 ILE A C 1
ATOM 800 O O . ILE A 1 105 ? 6.192 4.476 -7.516 1.00 60.38 105 ILE A O 1
ATOM 804 N N . TYR A 1 106 ? 4.694 4.761 -5.871 1.00 62.47 106 TYR A N 1
ATOM 805 C CA . TYR A 1 106 ? 3.683 5.391 -6.726 1.00 62.47 106 TYR A CA 1
ATOM 806 C C . TYR A 1 106 ? 3.968 6.878 -6.974 1.00 62.47 106 TYR A C 1
ATOM 808 O O . TYR A 1 106 ? 3.665 7.375 -8.054 1.00 62.47 106 TYR A O 1
ATOM 816 N N . GLY A 1 107 ? 4.594 7.578 -6.022 1.00 73.38 107 GLY A N 1
ATOM 817 C CA . GLY A 1 107 ? 5.052 8.959 -6.202 1.00 73.38 107 GLY A CA 1
ATOM 818 C C . GLY A 1 107 ? 6.211 9.104 -7.197 1.00 73.38 107 GLY A C 1
ATOM 819 O O . GLY A 1 107 ? 6.369 10.163 -7.797 1.00 73.38 107 GLY A O 1
ATOM 820 N N . ALA A 1 108 ? 6.999 8.045 -7.404 1.00 81.88 108 ALA A N 1
ATOM 821 C CA . ALA A 1 108 ? 8.115 8.018 -8.350 1.00 81.88 108 ALA A CA 1
ATOM 822 C C . ALA A 1 108 ? 7.733 7.539 -9.765 1.00 81.88 108 ALA A C 1
ATOM 824 O O . ALA A 1 108 ? 8.592 7.514 -10.651 1.00 81.88 108 ALA A O 1
ATOM 825 N N . GLN A 1 109 ? 6.481 7.130 -9.993 1.00 92.81 109 GLN A N 1
ATOM 826 C CA . GLN A 1 109 ? 6.009 6.726 -11.317 1.00 92.81 109 GLN A CA 1
ATOM 827 C C . GLN A 1 109 ? 5.670 7.940 -12.179 1.00 92.81 109 GLN A C 1
ATOM 829 O O . GLN A 1 109 ? 5.059 8.902 -11.722 1.00 92.81 109 GLN A O 1
ATOM 834 N N . PHE A 1 110 ? 6.020 7.864 -13.459 1.00 96.25 110 PHE A N 1
ATOM 835 C CA . PHE A 1 110 ? 5.660 8.879 -14.435 1.00 96.25 110 PHE A CA 1
ATOM 836 C C . PHE A 1 110 ? 4.194 8.750 -14.857 1.00 96.25 110 PHE A C 1
ATOM 838 O O . PHE A 1 110 ? 3.666 7.638 -15.001 1.00 96.25 110 PHE A O 1
ATOM 845 N N . GLY A 1 111 ? 3.561 9.893 -15.126 1.00 95.75 111 GLY A N 1
ATOM 846 C CA . GLY A 1 111 ? 2.252 9.943 -15.775 1.00 95.75 111 GLY A CA 1
ATOM 847 C C . GLY A 1 111 ? 2.309 9.372 -17.195 1.00 95.75 111 GLY A C 1
ATOM 848 O O . GLY A 1 111 ? 3.318 9.522 -17.879 1.00 95.75 111 GLY A O 1
ATOM 849 N N . GLN A 1 112 ? 1.234 8.744 -17.682 1.00 97.75 112 GLN A N 1
ATOM 850 C CA . GLN A 1 112 ? 1.209 8.196 -19.050 1.00 97.75 112 GLN A CA 1
ATOM 851 C C . GLN A 1 112 ? 1.411 9.259 -20.131 1.00 97.75 112 GLN A C 1
ATOM 853 O O . GLN A 1 112 ? 2.135 9.019 -21.095 1.00 97.75 112 GLN A O 1
ATOM 858 N N . GLU A 1 113 ? 0.818 10.437 -19.941 1.00 97.00 113 GLU A N 1
ATOM 859 C CA . GLU A 1 113 ? 1.001 11.591 -20.823 1.00 97.00 113 GLU A CA 1
ATOM 860 C C . GLU A 1 113 ? 2.460 12.071 -20.832 1.00 97.00 113 GLU A C 1
ATOM 862 O O . GLU A 1 113 ? 3.020 12.329 -21.892 1.00 97.00 113 GLU A O 1
ATOM 867 N N . GLU A 1 114 ? 3.116 12.102 -19.668 1.00 96.81 114 GLU A N 1
ATOM 868 C CA . GLU A 1 114 ? 4.507 12.556 -19.519 1.00 96.81 114 GLU A CA 1
ATOM 869 C C . GLU A 1 114 ? 5.501 11.689 -20.306 1.00 96.81 114 GLU A C 1
ATOM 871 O O . GLU A 1 114 ? 6.513 12.180 -20.803 1.00 96.81 114 GLU A O 1
ATOM 876 N N . VAL A 1 115 ? 5.215 10.391 -20.424 1.00 97.94 115 VAL A N 1
ATOM 877 C CA . VAL A 1 115 ? 6.085 9.422 -21.108 1.00 97.94 115 VAL A CA 1
ATOM 878 C C . VAL A 1 115 ? 5.560 9.010 -22.475 1.00 97.94 115 VAL A C 1
ATOM 880 O O . VAL A 1 115 ? 6.031 8.006 -23.012 1.00 97.94 115 VAL A O 1
ATOM 883 N N . ASN A 1 116 ? 4.585 9.743 -23.021 1.00 98.12 116 ASN A N 1
ATOM 884 C CA . ASN A 1 116 ? 3.967 9.458 -24.315 1.00 98.12 116 ASN A CA 1
ATOM 885 C C . ASN A 1 116 ? 3.551 7.982 -24.449 1.00 98.12 116 ASN A C 1
ATOM 887 O O . ASN A 1 116 ? 3.852 7.315 -25.442 1.00 98.12 116 ASN A O 1
ATOM 891 N N . TYR A 1 117 ? 2.906 7.440 -23.411 1.00 98.31 117 TYR A N 1
ATOM 892 C CA . TYR A 1 117 ? 2.456 6.055 -23.429 1.00 98.31 117 TYR A CA 1
ATOM 893 C C . TYR A 1 117 ? 1.382 5.844 -24.510 1.00 98.31 117 TYR A C 1
ATOM 895 O O . TYR A 1 117 ? 0.402 6.580 -24.588 1.00 98.31 117 TYR A O 1
ATOM 903 N N . ASN A 1 118 ? 1.558 4.809 -25.332 1.00 98.25 118 ASN A N 1
ATOM 904 C CA . ASN A 1 118 ? 0.633 4.405 -26.386 1.00 98.25 118 ASN A CA 1
ATOM 905 C C . ASN A 1 118 ? 0.363 2.902 -26.278 1.00 98.25 118 ASN A C 1
ATOM 907 O O . ASN A 1 118 ? 1.261 2.099 -26.521 1.00 98.25 118 ASN A O 1
ATOM 911 N N . SER A 1 119 ? -0.877 2.522 -25.968 1.00 97.75 119 SER A N 1
ATOM 912 C CA . SER A 1 119 ? -1.311 1.134 -25.746 1.00 97.75 119 SER A CA 1
ATOM 913 C C . SER A 1 119 ? -1.267 0.227 -26.986 1.00 97.75 119 SER A C 1
ATOM 915 O O . SER A 1 119 ? -1.325 -0.994 -26.845 1.00 97.75 119 SER A O 1
ATOM 917 N N . LEU A 1 120 ? -1.148 0.799 -28.189 1.00 97.69 120 LEU A N 1
ATOM 918 C CA . LEU A 1 120 ? -1.113 0.081 -29.471 1.00 97.69 120 LEU A CA 1
ATOM 919 C C . LEU A 1 120 ? 0.143 0.400 -30.299 1.00 97.69 120 LEU A C 1
ATOM 921 O O . LEU A 1 120 ? 0.219 0.033 -31.469 1.00 97.69 120 LEU A O 1
ATOM 925 N N . GLY A 1 121 ? 1.108 1.121 -29.723 1.00 96.81 121 GLY A N 1
ATOM 926 C CA . GLY A 1 121 ? 2.276 1.632 -30.443 1.00 96.81 121 GLY A CA 1
ATOM 927 C C . GLY A 1 121 ? 3.464 0.672 -30.525 1.00 96.81 121 GLY A C 1
ATOM 928 O O . GLY A 1 121 ? 4.490 1.054 -31.087 1.00 96.81 121 GLY A O 1
ATOM 929 N N . ALA A 1 122 ? 3.375 -0.527 -29.942 1.00 97.56 122 ALA A N 1
ATOM 930 C CA . ALA A 1 122 ? 4.489 -1.467 -29.954 1.00 97.56 122 ALA A CA 1
ATOM 931 C C . ALA A 1 122 ? 4.846 -1.951 -31.369 1.00 97.56 122 ALA A C 1
ATOM 933 O O . ALA A 1 122 ? 3.992 -2.146 -32.234 1.00 97.56 122 ALA A O 1
ATOM 934 N N . THR A 1 123 ? 6.134 -2.206 -31.564 1.00 97.75 123 THR A N 1
ATOM 935 C CA . THR A 1 123 ? 6.710 -2.912 -32.709 1.00 97.75 123 THR A CA 1
ATOM 936 C C . THR A 1 123 ? 7.268 -4.264 -32.254 1.00 97.75 123 THR A C 1
ATOM 938 O O . THR A 1 123 ? 7.302 -4.561 -31.059 1.00 97.75 123 THR A O 1
ATOM 941 N N . GLU A 1 124 ? 7.749 -5.088 -33.189 1.00 96.06 124 GLU A N 1
ATOM 942 C CA . GLU A 1 124 ? 8.395 -6.374 -32.864 1.00 96.06 124 GLU A CA 1
ATOM 943 C C . GLU A 1 124 ? 9.612 -6.204 -31.938 1.00 96.06 124 GLU A C 1
ATOM 945 O O . GLU A 1 124 ? 9.862 -7.021 -31.052 1.00 96.06 124 GLU A O 1
ATOM 950 N N . GLU A 1 125 ? 10.353 -5.109 -32.113 1.00 96.69 125 GLU A N 1
ATOM 951 C CA . GLU A 1 125 ? 11.569 -4.822 -31.353 1.00 96.69 125 GLU A CA 1
ATOM 952 C C . GLU A 1 125 ? 11.302 -4.021 -30.078 1.00 96.69 125 GLU A C 1
ATOM 954 O O . GLU A 1 125 ? 12.109 -4.061 -29.148 1.00 96.69 125 GLU A O 1
ATOM 959 N N . ARG A 1 126 ? 10.181 -3.295 -29.993 1.00 97.81 126 ARG A N 1
ATOM 960 C CA . ARG A 1 126 ? 9.899 -2.380 -28.881 1.00 97.81 126 ARG A CA 1
ATOM 961 C C . ARG A 1 126 ? 8.441 -2.462 -28.450 1.00 97.81 126 ARG A C 1
ATOM 963 O O . ARG A 1 126 ? 7.555 -2.008 -29.159 1.00 97.81 126 ARG A O 1
ATOM 970 N N . GLY A 1 127 ? 8.200 -2.951 -27.241 1.00 98.06 127 GLY A N 1
ATOM 971 C CA . GLY A 1 127 ? 6.895 -2.927 -26.585 1.00 98.06 127 GLY A CA 1
ATOM 972 C C . GLY A 1 127 ? 7.001 -3.222 -25.091 1.00 98.06 127 GLY A C 1
ATOM 973 O O . GLY A 1 127 ? 8.047 -3.622 -24.585 1.00 98.06 127 GLY A O 1
ATOM 974 N N . CYS A 1 128 ? 5.921 -3.045 -24.340 1.00 98.12 128 CYS A N 1
ATOM 975 C CA . CYS A 1 128 ? 5.882 -3.387 -22.923 1.00 98.12 128 CYS A CA 1
ATOM 976 C C . CYS A 1 128 ? 6.229 -4.868 -22.709 1.00 98.12 128 CYS A C 1
ATOM 978 O O . CYS A 1 128 ? 7.021 -5.172 -21.825 1.00 98.12 128 CYS A O 1
ATOM 980 N N . ALA A 1 129 ? 5.767 -5.773 -23.580 1.00 97.38 129 ALA A N 1
ATOM 981 C CA . ALA A 1 129 ? 6.076 -7.205 -23.516 1.00 97.38 129 ALA A CA 1
ATOM 982 C C . ALA A 1 129 ? 7.583 -7.536 -23.461 1.00 97.38 129 ALA A C 1
ATOM 984 O O . ALA A 1 129 ? 7.968 -8.529 -22.842 1.00 97.38 129 ALA A O 1
ATOM 985 N N . ASN A 1 130 ? 8.436 -6.715 -24.084 1.00 97.06 130 ASN A N 1
ATOM 986 C CA . ASN A 1 130 ? 9.892 -6.892 -24.096 1.00 97.06 130 ASN A CA 1
ATOM 987 C C . ASN A 1 130 ? 10.652 -5.787 -23.329 1.00 97.06 130 ASN A C 1
ATOM 989 O O . ASN A 1 130 ? 11.886 -5.744 -23.348 1.00 97.06 130 ASN A O 1
ATOM 993 N N . CYS A 1 131 ? 9.925 -4.927 -22.613 1.00 97.81 131 CYS A N 1
ATOM 994 C CA . CYS A 1 131 ? 10.477 -3.896 -21.747 1.00 97.81 131 CYS A CA 1
ATOM 995 C C . CYS A 1 131 ? 10.904 -4.494 -20.400 1.00 97.81 131 CYS A C 1
ATOM 997 O O . CYS A 1 131 ? 10.180 -5.289 -19.800 1.00 97.81 131 CYS A O 1
ATOM 999 N N . ARG A 1 132 ? 12.047 -4.065 -19.857 1.00 97.50 132 ARG A N 1
ATOM 1000 C CA . ARG A 1 132 ? 12.515 -4.493 -18.524 1.00 97.50 132 ARG A CA 1
ATOM 1001 C C . ARG A 1 132 ? 11.611 -4.030 -17.375 1.00 97.50 132 ARG A C 1
ATOM 1003 O O . ARG A 1 132 ? 11.707 -4.579 -16.282 1.00 97.50 132 ARG A O 1
ATOM 1010 N N . TRP A 1 133 ? 10.809 -2.988 -17.601 1.00 96.94 133 TRP A N 1
ATOM 1011 C CA . TRP A 1 133 ? 9.978 -2.345 -16.579 1.00 96.94 133 TRP A CA 1
ATOM 1012 C C . TRP A 1 133 ? 8.563 -2.919 -16.499 1.00 96.94 133 TRP A C 1
ATOM 1014 O O . TRP A 1 133 ? 7.827 -2.595 -15.568 1.00 96.94 133 TRP A O 1
ATOM 1024 N N . PHE A 1 134 ? 8.169 -3.741 -17.472 1.00 97.31 134 PHE A N 1
ATOM 1025 C CA . PHE A 1 134 ? 6.837 -4.324 -17.534 1.00 97.31 134 PHE A CA 1
ATOM 1026 C C . PHE A 1 134 ? 6.729 -5.555 -16.633 1.00 97.31 134 PHE A C 1
ATOM 1028 O O . PHE A 1 134 ? 7.572 -6.454 -16.662 1.00 97.31 134 PHE A O 1
ATOM 1035 N N . ILE A 1 135 ? 5.650 -5.602 -15.860 1.00 96.12 135 ILE A N 1
ATOM 1036 C CA . ILE A 1 135 ? 5.263 -6.727 -15.019 1.00 96.12 135 ILE A CA 1
ATOM 1037 C C . ILE A 1 135 ? 3.955 -7.275 -15.588 1.00 96.12 135 ILE A C 1
ATOM 1039 O O . ILE A 1 135 ? 2.900 -6.640 -15.513 1.00 96.12 135 ILE A O 1
ATOM 1043 N N . ALA A 1 136 ? 4.025 -8.470 -16.172 1.00 94.12 136 ALA A N 1
ATOM 1044 C CA . ALA A 1 136 ? 2.842 -9.153 -16.676 1.00 94.12 136 ALA A CA 1
ATOM 1045 C C . ALA A 1 136 ? 1.839 -9.422 -15.530 1.00 94.12 136 ALA A C 1
ATOM 1047 O O . ALA A 1 136 ? 2.264 -9.761 -14.423 1.00 94.12 136 ALA A O 1
ATOM 1048 N N .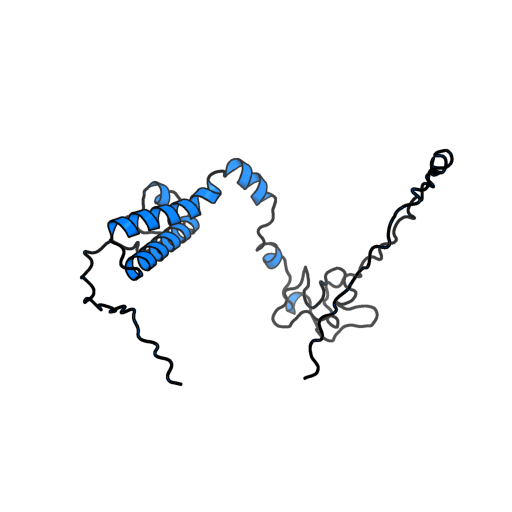 PRO A 1 137 ? 0.519 -9.312 -15.778 1.00 93.38 137 PRO A N 1
ATOM 1049 C CA . PRO A 1 137 ? -0.112 -9.144 -17.092 1.00 93.38 137 PRO A CA 1
ATOM 1050 C C . PRO A 1 137 ? -0.395 -7.694 -17.524 1.00 93.38 137 PRO A C 1
ATOM 1052 O O . PRO A 1 137 ? -0.807 -7.500 -18.664 1.00 93.38 137 PRO A O 1
ATOM 1055 N N . GLY A 1 138 ? -0.197 -6.685 -16.671 1.00 94.62 138 GLY A N 1
ATOM 1056 C CA . GLY A 1 138 ? -0.634 -5.326 -17.013 1.00 94.62 138 GLY A CA 1
ATOM 1057 C C . GLY A 1 138 ? -0.165 -4.211 -16.085 1.00 94.62 138 GLY A C 1
ATOM 1058 O O . GLY A 1 138 ? -0.908 -3.267 -15.824 1.00 94.62 138 GLY A O 1
ATOM 1059 N N . ALA A 1 139 ? 1.050 -4.328 -15.551 1.00 95.75 139 ALA A N 1
ATOM 1060 C CA . ALA A 1 139 ? 1.650 -3.319 -14.687 1.00 95.75 139 ALA A CA 1
ATOM 1061 C C . ALA A 1 139 ? 3.007 -2.851 -15.231 1.00 95.75 139 ALA A C 1
ATOM 1063 O O . ALA A 1 139 ? 3.692 -3.569 -15.959 1.00 95.75 139 ALA A O 1
ATOM 1064 N N . CYS A 1 140 ? 3.413 -1.639 -14.858 1.00 96.19 140 CYS A N 1
ATOM 1065 C CA . CYS A 1 140 ? 4.740 -1.095 -15.125 1.00 96.19 140 CYS A CA 1
ATOM 1066 C C . CYS A 1 140 ? 5.336 -0.576 -13.816 1.00 96.19 140 CYS A C 1
ATOM 1068 O O . CYS A 1 140 ? 4.623 -0.008 -12.994 1.00 96.19 140 CYS A O 1
ATOM 1070 N N . ILE A 1 141 ? 6.642 -0.759 -13.624 1.00 94.69 141 ILE A N 1
ATOM 1071 C CA . ILE A 1 141 ? 7.339 -0.260 -12.431 1.00 94.69 141 ILE A CA 1
ATOM 1072 C C . ILE A 1 141 ? 7.402 1.272 -12.434 1.00 94.69 141 ILE A C 1
ATOM 1074 O O . ILE A 1 141 ? 7.297 1.875 -11.373 1.00 94.69 141 ILE A O 1
ATOM 1078 N N . ILE A 1 142 ? 7.560 1.890 -13.610 1.00 95.94 142 ILE A N 1
ATOM 1079 C CA . ILE A 1 142 ? 7.888 3.320 -13.744 1.00 95.94 142 ILE A CA 1
ATOM 1080 C C . ILE A 1 142 ? 6.787 4.168 -14.392 1.00 95.94 142 ILE A C 1
ATOM 1082 O O . ILE A 1 142 ? 6.941 5.379 -14.465 1.00 95.94 142 ILE A O 1
ATOM 1086 N N . VAL A 1 143 ? 5.705 3.565 -14.889 1.00 96.75 143 VAL A N 1
ATOM 1087 C CA . VAL A 1 143 ? 4.580 4.288 -15.510 1.00 96.75 143 VAL A CA 1
ATOM 1088 C C . VAL A 1 143 ? 3.298 3.916 -14.781 1.00 96.75 143 VAL A C 1
ATOM 1090 O O . VAL A 1 143 ? 3.017 2.725 -14.629 1.00 96.75 143 VAL A O 1
ATOM 1093 N N . ILE A 1 144 ? 2.518 4.914 -14.366 1.00 95.00 144 ILE A N 1
ATOM 1094 C CA . ILE A 1 144 ? 1.218 4.682 -13.726 1.00 95.00 144 ILE A CA 1
ATOM 1095 C C . ILE A 1 144 ? 0.261 3.967 -14.694 1.00 95.00 144 ILE A C 1
ATOM 1097 O O . ILE A 1 144 ? 0.296 4.188 -15.903 1.00 95.00 144 ILE A O 1
ATOM 1101 N N . ASN A 1 145 ? -0.635 3.123 -14.187 1.00 95.25 145 ASN A N 1
ATOM 1102 C CA . ASN A 1 145 ? -1.624 2.381 -14.986 1.00 95.25 145 ASN A CA 1
ATOM 1103 C C . ASN A 1 145 ? -2.952 3.144 -15.183 1.00 95.25 145 ASN A C 1
ATOM 1105 O O . ASN A 1 145 ? -4.017 2.529 -15.233 1.00 95.25 145 ASN A O 1
ATOM 1109 N N . TYR A 1 146 ? -2.882 4.475 -15.248 1.00 93.38 146 TYR A N 1
ATOM 1110 C CA . TYR A 1 146 ? -4.017 5.381 -15.416 1.00 93.38 146 TYR A CA 1
ATOM 1111 C C . TYR A 1 146 ? -3.626 6.537 -16.363 1.00 93.38 146 TYR A C 1
ATOM 1113 O O . TYR A 1 146 ? -2.503 7.036 -16.251 1.00 93.38 146 TYR A O 1
ATOM 1121 N N . PRO A 1 147 ? -4.507 7.003 -17.271 1.00 95.38 147 PRO A N 1
ATOM 1122 C CA . PRO A 1 147 ? -5.912 6.613 -17.430 1.00 95.38 147 PRO A CA 1
ATOM 1123 C C . PRO A 1 147 ? -6.126 5.249 -18.096 1.00 95.38 147 PRO A C 1
ATOM 1125 O O . PRO A 1 147 ? -7.134 4.603 -17.815 1.00 95.38 147 PRO A O 1
ATOM 1128 N N . ASP A 1 148 ? -5.183 4.788 -18.917 1.00 96.94 148 ASP A N 1
ATOM 1129 C CA . ASP A 1 148 ? -5.311 3.525 -19.643 1.00 96.94 148 ASP A CA 1
ATOM 1130 C C . ASP A 1 148 ? -4.557 2.385 -18.941 1.00 96.94 148 ASP A C 1
ATOM 1132 O O . ASP A 1 148 ? -3.546 2.611 -18.278 1.00 96.94 148 ASP A O 1
ATOM 1136 N N . PRO A 1 149 ? -4.978 1.120 -19.080 1.00 96.94 149 PRO A N 1
ATOM 1137 C CA . PRO A 1 149 ? -4.190 0.007 -18.563 1.00 96.94 149 PRO A CA 1
ATOM 1138 C C . PRO A 1 149 ? -2.843 -0.119 -19.299 1.00 96.94 149 PRO A C 1
ATOM 1140 O O . PRO A 1 149 ? -2.746 0.082 -20.517 1.00 96.94 149 PRO A O 1
ATOM 1143 N N . ILE A 1 150 ? -1.796 -0.534 -18.575 1.00 98.06 150 ILE A N 1
ATOM 1144 C CA . ILE A 1 150 ? -0.542 -0.944 -19.214 1.00 98.06 150 ILE A CA 1
ATOM 1145 C C . ILE A 1 150 ? -0.776 -2.300 -19.880 1.00 98.06 150 ILE A C 1
ATOM 1147 O O . ILE A 1 150 ? -1.085 -3.273 -19.200 1.00 98.06 150 ILE A O 1
ATOM 1151 N N . VAL A 1 151 ? -0.631 -2.385 -21.200 1.00 98.19 151 VAL A N 1
ATOM 1152 C CA . VAL A 1 151 ? -0.854 -3.620 -21.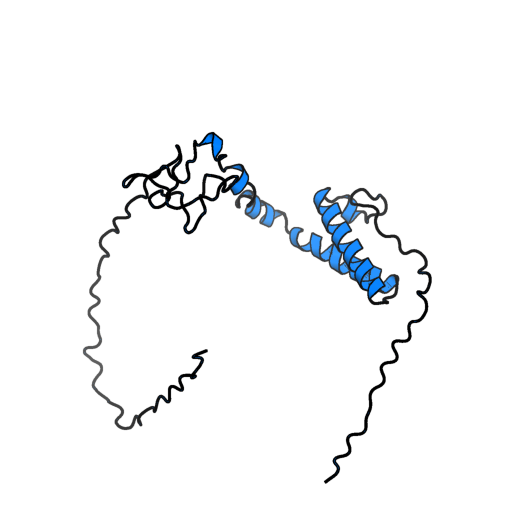967 1.00 98.19 151 VAL A CA 1
ATOM 1153 C C . VAL A 1 151 ? 0.445 -4.094 -22.620 1.00 98.19 151 VAL A C 1
ATOM 1155 O O . VAL A 1 151 ? 1.311 -3.269 -22.905 1.00 98.19 151 VAL A O 1
ATOM 1158 N N . PRO A 1 152 ? 0.610 -5.400 -22.909 1.00 97.88 152 PRO A N 1
ATOM 1159 C CA . PRO A 1 152 ? 1.827 -5.926 -23.540 1.00 97.88 152 PRO A CA 1
ATOM 1160 C C . PRO A 1 152 ? 2.198 -5.241 -24.868 1.00 97.88 152 PRO A C 1
ATOM 1162 O O . PRO A 1 152 ? 3.383 -5.081 -25.159 1.00 97.88 152 PRO A O 1
ATOM 1165 N N . ASN A 1 153 ? 1.191 -4.791 -25.625 1.00 97.81 153 ASN A N 1
ATOM 1166 C CA . ASN A 1 153 ? 1.340 -4.095 -26.911 1.00 97.81 153 ASN A CA 1
ATOM 1167 C C . ASN A 1 153 ? 1.548 -2.575 -26.758 1.00 97.81 153 ASN A C 1
ATOM 1169 O O . ASN A 1 153 ? 1.578 -1.847 -27.751 1.00 97.81 153 ASN A O 1
ATOM 1173 N N . GLY A 1 154 ? 1.666 -2.093 -25.519 1.00 98.19 154 GLY A N 1
ATOM 1174 C CA . GLY A 1 154 ? 1.934 -0.698 -25.224 1.00 98.19 154 GLY A CA 1
ATOM 1175 C C . GLY A 1 154 ? 3.400 -0.329 -25.438 1.00 98.19 154 GLY A C 1
ATOM 1176 O O . GLY A 1 154 ? 4.273 -1.193 -25.491 1.00 98.19 154 GLY A O 1
ATOM 1177 N N . ILE A 1 155 ? 3.694 0.962 -25.531 1.00 98.38 155 ILE A N 1
ATOM 1178 C CA . ILE A 1 155 ? 5.055 1.508 -25.557 1.00 98.38 155 ILE A CA 1
ATOM 1179 C C . ILE A 1 155 ? 5.077 2.888 -24.896 1.00 98.38 155 ILE A C 1
ATOM 1181 O O . ILE A 1 155 ? 4.065 3.577 -24.891 1.00 98.38 155 ILE A O 1
ATOM 1185 N N . SER A 1 156 ? 6.215 3.291 -24.333 1.00 98.38 156 SER A N 1
ATOM 1186 C CA . SER A 1 156 ? 6.456 4.647 -23.825 1.00 98.38 156 SER A CA 1
ATOM 1187 C C . SER A 1 156 ? 7.879 5.103 -24.150 1.00 98.38 156 SER A C 1
ATOM 1189 O O . SER A 1 156 ? 8.750 4.286 -24.468 1.00 98.38 156 SER A O 1
ATOM 1191 N N . ASP A 1 157 ? 8.150 6.397 -24.000 1.00 98.44 157 ASP A N 1
ATOM 1192 C CA . ASP A 1 157 ? 9.483 6.985 -24.188 1.00 98.44 157 ASP A CA 1
ATOM 1193 C C . ASP A 1 157 ? 10.515 6.480 -23.172 1.00 98.44 157 ASP A C 1
ATOM 1195 O O . ASP A 1 157 ? 11.721 6.561 -23.404 1.00 98.44 157 ASP A O 1
ATOM 1199 N N . LYS A 1 158 ? 10.053 5.915 -22.051 1.00 98.00 158 LYS A N 1
ATOM 1200 C CA . LYS A 1 158 ? 10.896 5.281 -21.026 1.00 98.00 158 LYS A CA 1
ATOM 1201 C C . LYS A 1 158 ? 11.123 3.785 -21.273 1.00 98.00 158 LYS A C 1
ATOM 1203 O O . LYS A 1 158 ? 11.546 3.067 -20.367 1.00 98.00 158 LYS A O 1
ATOM 1208 N N . TRP A 1 159 ? 10.811 3.288 -22.469 1.00 98.31 159 TRP A N 1
ATOM 1209 C CA . TRP A 1 159 ? 11.067 1.897 -22.826 1.00 98.31 159 TRP A CA 1
ATOM 1210 C C . TRP A 1 159 ? 12.565 1.571 -22.749 1.00 98.31 159 TRP A C 1
ATOM 1212 O O . TRP A 1 159 ? 13.399 2.266 -23.326 1.00 98.31 159 TRP A O 1
ATOM 1222 N N . GLU A 1 160 ? 12.888 0.462 -22.087 1.00 97.75 160 GLU A N 1
ATOM 1223 C CA . GLU A 1 160 ? 14.232 -0.110 -22.044 1.00 97.75 160 GLU A CA 1
ATOM 1224 C C . GLU A 1 160 ? 14.152 -1.610 -22.309 1.00 97.75 160 GLU A C 1
ATOM 1226 O O . GLU A 1 160 ? 13.368 -2.317 -21.669 1.00 97.75 160 GLU A O 1
ATOM 1231 N N . ALA A 1 161 ? 14.998 -2.108 -23.211 1.00 97.44 161 ALA A N 1
ATOM 1232 C CA . ALA A 1 161 ? 15.071 -3.528 -23.527 1.00 97.44 161 ALA A CA 1
ATOM 1233 C C . ALA A 1 161 ? 15.347 -4.370 -22.271 1.00 97.44 161 ALA A C 1
ATOM 1235 O O . ALA A 1 161 ? 16.205 -4.041 -21.441 1.00 97.44 161 ALA A O 1
ATOM 1236 N N . LYS A 1 162 ? 14.646 -5.500 -22.144 1.00 94.94 162 LYS A N 1
ATOM 1237 C CA . LYS A 1 162 ? 14.974 -6.511 -21.138 1.00 94.94 162 LYS 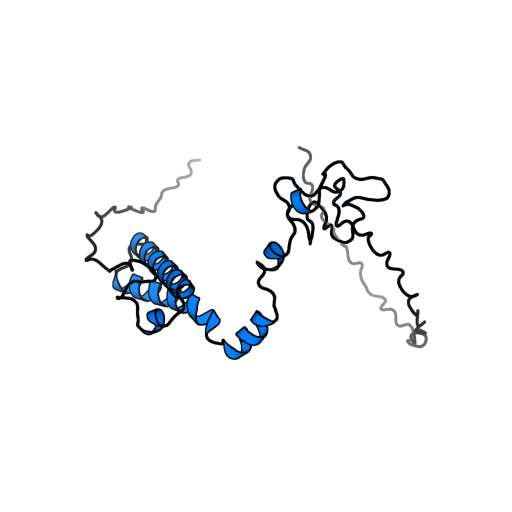A CA 1
ATOM 1238 C C . LYS A 1 162 ? 16.393 -7.025 -21.382 1.00 94.94 162 LYS A C 1
ATOM 1240 O O . LYS A 1 162 ? 16.705 -7.507 -22.467 1.00 94.94 162 LYS A O 1
ATOM 1245 N N . LYS A 1 163 ? 17.259 -6.932 -20.367 1.00 93.12 163 LYS A N 1
ATOM 1246 C CA . LYS A 1 163 ? 18.608 -7.501 -20.448 1.00 93.12 163 LYS A CA 1
ATOM 1247 C C . LYS A 1 163 ? 18.489 -9.011 -20.622 1.00 93.12 163 LYS A C 1
ATOM 1249 O O . LYS A 1 163 ? 17.848 -9.674 -19.805 1.00 93.12 163 LYS A O 1
ATOM 1254 N N . VAL A 1 164 ? 19.099 -9.535 -21.679 1.00 92.69 164 VAL A N 1
ATOM 1255 C CA . VAL A 1 164 ? 19.255 -10.977 -21.854 1.00 92.69 164 VAL A CA 1
ATOM 1256 C C . VAL A 1 164 ? 20.222 -11.433 -20.771 1.00 92.69 164 VAL A C 1
ATOM 1258 O O . VAL A 1 164 ? 21.367 -10.990 -20.722 1.00 92.69 164 VAL A O 1
ATOM 1261 N N . PHE A 1 165 ? 19.725 -12.238 -19.836 1.00 90.38 165 PHE A N 1
ATOM 1262 C CA . PHE A 1 165 ? 20.589 -12.890 -18.868 1.00 90.38 165 PHE A CA 1
ATOM 1263 C C . PHE A 1 165 ? 21.257 -14.060 -19.579 1.00 90.38 165 PHE A C 1
ATOM 1265 O O . PHE A 1 165 ? 20.593 -15.040 -19.912 1.00 90.38 165 PHE A O 1
ATOM 1272 N N . GLU A 1 166 ? 22.551 -13.928 -19.837 1.00 93.12 166 GLU A N 1
ATOM 1273 C CA . GLU A 1 166 ? 23.400 -15.039 -20.245 1.00 93.12 166 GLU A CA 1
ATOM 1274 C C . GLU A 1 166 ? 23.931 -15.673 -18.955 1.00 93.12 166 GLU A C 1
ATOM 1276 O O . GLU A 1 166 ? 24.819 -15.092 -18.328 1.00 93.12 166 GLU A O 1
ATOM 1281 N N . PRO A 1 167 ? 23.344 -16.787 -18.468 1.00 88.44 167 PRO A N 1
ATOM 1282 C CA . PRO A 1 167 ? 23.857 -17.435 -17.273 1.00 88.44 167 PRO A CA 1
ATOM 1283 C C . PRO A 1 167 ? 25.299 -17.859 -17.523 1.00 88.44 167 PRO A C 1
ATOM 1285 O O . PRO A 1 167 ? 25.584 -18.528 -18.522 1.00 88.44 167 PRO A O 1
ATOM 1288 N N . ASP A 1 168 ? 26.189 -17.529 -16.588 1.00 91.81 168 ASP A N 1
ATOM 1289 C CA . ASP A 1 168 ? 27.512 -18.137 -16.573 1.00 91.81 168 ASP A CA 1
ATOM 1290 C C . ASP A 1 168 ? 27.343 -19.664 -16.599 1.00 91.81 168 ASP A C 1
ATOM 1292 O O . ASP A 1 168 ? 26.507 -20.198 -15.853 1.00 91.81 168 ASP A O 1
ATOM 1296 N N . PRO A 1 169 ? 28.108 -20.388 -17.437 1.00 93.19 169 PRO A N 1
ATOM 1297 C CA . PRO A 1 169 ? 28.060 -21.837 -17.465 1.00 93.19 169 PRO A CA 1
ATOM 1298 C C . PRO A 1 169 ? 28.216 -22.388 -16.049 1.00 93.19 169 PRO A C 1
ATOM 1300 O O . PRO A 1 169 ? 29.231 -22.161 -15.382 1.00 93.19 169 PRO A O 1
ATOM 1303 N N . LEU A 1 170 ? 27.191 -23.103 -15.579 1.00 90.06 170 LEU A N 1
ATOM 1304 C CA . LEU A 1 170 ? 27.237 -23.746 -14.275 1.00 90.06 170 LEU A CA 1
ATOM 1305 C C . LEU A 1 170 ? 28.459 -24.663 -14.238 1.00 90.06 170 LEU A C 1
ATOM 1307 O O . LEU A 1 170 ? 28.628 -25.535 -15.094 1.00 90.06 170 LEU A O 1
ATOM 1311 N N . ARG A 1 171 ? 29.321 -24.474 -13.236 1.00 86.25 171 ARG A N 1
ATOM 1312 C CA . ARG A 1 171 ? 30.426 -25.400 -12.991 1.00 86.25 171 ARG A CA 1
ATOM 1313 C C . ARG A 1 171 ? 29.831 -26.702 -12.476 1.00 86.25 171 ARG A C 1
ATOM 1315 O O . ARG A 1 171 ? 29.521 -26.821 -11.294 1.00 86.25 171 ARG A O 1
ATOM 1322 N N . VAL A 1 172 ? 29.661 -27.669 -13.369 1.00 89.25 172 VAL A N 1
ATOM 1323 C CA . VAL A 1 172 ? 29.296 -29.029 -12.984 1.00 89.25 172 VAL A CA 1
ATOM 1324 C C . VAL A 1 172 ? 30.515 -29.643 -12.303 1.00 89.25 172 VAL A C 1
ATOM 1326 O O . VAL A 1 172 ? 31.475 -30.042 -12.958 1.00 89.25 172 VAL A O 1
ATOM 1329 N N . VAL A 1 173 ? 30.500 -29.677 -10.972 1.00 88.69 173 VAL A N 1
ATOM 1330 C CA . VAL A 1 173 ? 31.403 -30.545 -10.217 1.00 88.69 173 VAL A CA 1
ATOM 1331 C C . VAL A 1 173 ? 30.810 -31.940 -10.317 1.00 88.69 173 VAL A C 1
ATOM 1333 O O . VAL A 1 173 ? 29.755 -32.213 -9.747 1.00 88.69 173 VAL A O 1
ATOM 1336 N N . ILE A 1 174 ? 31.459 -32.810 -11.087 1.00 80.88 174 ILE A N 1
ATOM 1337 C CA . ILE A 1 174 ? 31.133 -34.232 -11.083 1.00 80.88 174 ILE A CA 1
ATOM 1338 C C . ILE A 1 174 ? 31.580 -34.749 -9.718 1.00 80.88 174 ILE A C 1
ATOM 1340 O O . ILE A 1 174 ? 32.771 -34.923 -9.470 1.00 80.88 174 ILE A O 1
ATOM 1344 N N . VAL A 1 175 ? 30.628 -34.915 -8.805 1.00 82.12 175 VAL A N 1
ATOM 1345 C CA . VAL A 1 175 ? 30.877 -35.642 -7.566 1.00 82.12 175 VAL A CA 1
ATOM 1346 C C . VAL A 1 175 ? 30.898 -37.111 -7.952 1.00 82.12 175 VAL A C 1
ATOM 1348 O O . VAL A 1 175 ? 29.868 -37.668 -8.330 1.00 82.12 175 VAL A O 1
ATOM 1351 N N . GLU A 1 176 ? 32.078 -37.725 -7.914 1.00 78.94 176 GLU A N 1
ATOM 1352 C CA . GLU A 1 176 ? 32.189 -39.178 -7.968 1.00 78.94 176 GLU A CA 1
ATOM 1353 C C . GLU A 1 176 ? 31.403 -39.728 -6.775 1.00 78.94 176 GLU A C 1
ATOM 1355 O O . GLU A 1 176 ? 31.775 -39.528 -5.618 1.00 78.94 176 GLU A O 1
ATOM 1360 N N . SER A 1 177 ? 30.258 -40.350 -7.049 1.00 68.19 177 SER A N 1
ATOM 1361 C CA . SER A 1 177 ? 29.451 -41.010 -6.031 1.00 68.19 177 SER A CA 1
ATOM 1362 C C . SER A 1 177 ? 30.306 -42.088 -5.368 1.00 68.19 177 SER A C 1
ATOM 1364 O O . SER A 1 177 ? 30.655 -43.083 -6.005 1.00 68.19 177 SER A O 1
ATOM 1366 N N . GLN A 1 178 ? 30.628 -41.901 -4.088 1.00 61.62 178 GLN A N 1
ATOM 1367 C CA . GLN A 1 178 ? 31.344 -42.860 -3.235 1.00 61.62 178 GLN A CA 1
ATOM 1368 C C . GLN A 1 178 ? 30.518 -44.124 -2.907 1.00 61.62 178 GLN A C 1
ATOM 1370 O O . GLN A 1 178 ? 30.829 -44.847 -1.965 1.00 61.62 178 GLN A O 1
ATOM 1375 N N . ASP A 1 179 ? 29.500 -44.439 -3.708 1.00 60.03 179 ASP A N 1
ATOM 1376 C CA . ASP A 1 179 ? 28.550 -45.527 -3.468 1.00 60.03 179 ASP A CA 1
ATOM 1377 C C . ASP A 1 179 ? 28.986 -46.874 -4.073 1.00 60.03 179 ASP A C 1
ATOM 1379 O O . ASP A 1 179 ? 28.198 -47.810 -4.162 1.00 60.03 179 ASP A O 1
ATOM 1383 N N . ALA A 1 180 ? 30.257 -47.029 -4.452 1.00 58.41 180 ALA A N 1
ATOM 1384 C CA . ALA A 1 180 ? 30.773 -48.295 -4.981 1.00 58.41 180 ALA A CA 1
ATOM 1385 C C . ALA A 1 180 ? 31.204 -49.316 -3.899 1.00 58.41 180 ALA A C 1
ATOM 1387 O O . ALA A 1 180 ? 31.896 -50.278 -4.229 1.00 58.41 180 ALA A O 1
ATOM 1388 N N . ALA A 1 181 ? 30.842 -49.134 -2.620 1.00 59.16 181 ALA A N 1
ATOM 1389 C CA . ALA A 1 181 ? 31.289 -50.035 -1.546 1.00 59.16 181 ALA A CA 1
ATOM 1390 C C . ALA A 1 181 ? 30.269 -50.317 -0.425 1.00 59.16 181 ALA A C 1
ATOM 1392 O O . ALA A 1 181 ? 30.669 -50.708 0.671 1.00 59.16 181 ALA A O 1
ATOM 1393 N N . LEU A 1 182 ? 28.964 -50.166 -0.670 1.00 59.91 182 LEU A N 1
ATOM 1394 C CA . LEU A 1 182 ? 27.955 -50.774 0.203 1.00 59.91 182 LEU A CA 1
ATOM 1395 C C . LEU A 1 182 ? 27.333 -51.966 -0.512 1.00 59.91 182 LEU A C 1
ATOM 1397 O O . LEU A 1 182 ? 26.464 -51.839 -1.370 1.00 59.91 182 LEU A O 1
ATOM 1401 N N . GLU A 1 183 ? 27.868 -53.127 -0.148 1.00 58.97 183 GLU A N 1
ATOM 1402 C CA . GLU A 1 183 ? 27.392 -54.443 -0.524 1.00 58.97 183 GLU A CA 1
ATOM 1403 C C . GLU A 1 183 ? 25.877 -54.583 -0.328 1.00 58.97 183 GLU A C 1
ATOM 1405 O O . GLU A 1 183 ? 25.319 -54.416 0.758 1.00 58.97 183 GLU A O 1
ATOM 1410 N N . ASP A 1 184 ? 25.261 -54.936 -1.445 1.00 56.69 184 ASP A N 1
ATOM 1411 C CA . ASP A 1 184 ? 24.027 -55.672 -1.655 1.00 56.69 184 ASP A CA 1
ATOM 1412 C C . ASP A 1 184 ? 23.522 -56.476 -0.432 1.00 56.69 184 ASP A C 1
ATOM 1414 O O . ASP A 1 184 ? 23.884 -57.632 -0.195 1.00 56.69 184 ASP A O 1
ATOM 1418 N N . LYS A 1 185 ? 22.617 -55.873 0.343 1.00 58.31 185 LYS A N 1
ATOM 1419 C CA . LYS A 1 185 ? 21.612 -56.613 1.118 1.00 58.31 185 LYS A CA 1
ATOM 1420 C C . LYS A 1 185 ? 20.227 -56.092 0.772 1.00 58.31 185 LYS A C 1
ATOM 1422 O O . LYS A 1 185 ? 19.631 -55.313 1.512 1.00 58.31 185 LYS A O 1
ATOM 1427 N N . ALA A 1 186 ? 19.721 -56.549 -0.370 1.00 62.41 186 ALA A N 1
ATOM 1428 C CA . ALA A 1 186 ? 18.319 -56.427 -0.735 1.00 62.41 186 ALA A CA 1
ATOM 14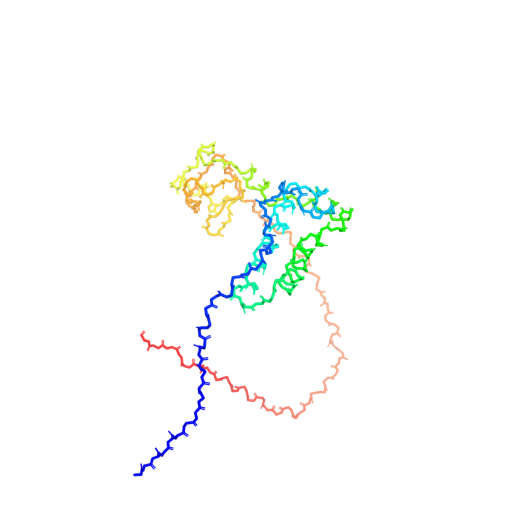29 C C . ALA A 1 186 ? 17.409 -57.022 0.368 1.00 62.41 186 ALA A C 1
ATOM 1431 O O . ALA A 1 186 ? 17.552 -58.201 0.708 1.00 62.41 186 ALA A O 1
ATOM 1432 N N . PRO A 1 187 ? 16.446 -56.263 0.921 1.00 61.19 187 PRO A N 1
ATOM 1433 C CA . PRO A 1 187 ? 15.361 -56.831 1.710 1.00 61.19 187 PRO A CA 1
ATOM 1434 C C . PRO A 1 187 ? 14.409 -57.577 0.764 1.00 61.19 187 PRO A C 1
ATOM 1436 O O . PRO A 1 187 ? 13.745 -56.956 -0.065 1.00 61.19 187 PRO A O 1
ATOM 1439 N N . GLN A 1 188 ? 14.338 -58.905 0.874 1.00 61.81 188 GLN A N 1
ATOM 1440 C CA . GLN A 1 188 ? 13.501 -59.750 0.007 1.00 61.81 188 GLN A CA 1
ATOM 1441 C C . GLN A 1 188 ? 11.994 -59.735 0.343 1.00 61.81 188 GLN A C 1
ATOM 1443 O O . GLN A 1 188 ? 11.230 -60.395 -0.351 1.00 61.81 188 GLN A O 1
ATOM 1448 N N . ASP A 1 189 ? 11.535 -58.944 1.320 1.00 63.69 189 ASP A N 1
ATOM 1449 C CA . ASP A 1 189 ? 10.157 -59.042 1.842 1.00 63.69 189 ASP A CA 1
ATOM 1450 C C . ASP A 1 189 ? 9.319 -57.751 1.744 1.00 63.69 189 ASP A C 1
ATOM 1452 O O . ASP A 1 189 ? 8.333 -57.576 2.465 1.00 63.69 189 ASP A O 1
ATOM 1456 N N . ALA A 1 190 ? 9.658 -56.820 0.846 1.00 59.25 190 ALA A N 1
ATOM 1457 C CA . ALA A 1 190 ? 8.816 -55.643 0.625 1.00 59.25 190 ALA A CA 1
ATOM 1458 C C . ALA A 1 190 ? 7.560 -56.012 -0.189 1.00 59.25 190 ALA A C 1
ATOM 1460 O O . ALA A 1 190 ? 7.573 -56.069 -1.419 1.00 59.25 190 ALA A O 1
ATOM 1461 N N . ALA A 1 191 ? 6.458 -56.268 0.520 1.00 72.00 191 ALA A N 1
ATOM 1462 C CA . ALA A 1 191 ? 5.139 -56.472 -0.065 1.00 72.00 191 ALA A CA 1
ATOM 1463 C C . ALA A 1 191 ? 4.715 -55.277 -0.952 1.00 72.00 191 ALA A C 1
ATOM 1465 O O . ALA A 1 191 ? 5.022 -54.124 -0.633 1.00 72.00 191 ALA A O 1
ATOM 1466 N N . PRO A 1 192 ? 3.978 -55.519 -2.052 1.00 71.38 192 PRO A N 1
ATOM 1467 C CA . PRO A 1 192 ? 3.584 -54.471 -2.986 1.00 71.38 192 PRO A CA 1
ATOM 1468 C C . PRO A 1 192 ? 2.656 -53.449 -2.319 1.00 71.38 192 PRO A C 1
ATOM 1470 O O . PRO A 1 192 ? 1.545 -53.773 -1.892 1.00 71.38 192 PRO A O 1
ATOM 1473 N N . ILE A 1 193 ? 3.092 -52.189 -2.285 1.00 66.31 193 ILE A N 1
ATOM 1474 C CA . ILE A 1 193 ? 2.245 -51.058 -1.904 1.00 66.31 193 ILE A CA 1
ATOM 1475 C C . ILE A 1 193 ? 1.227 -50.849 -3.031 1.00 66.31 193 ILE A C 1
ATOM 1477 O O . ILE A 1 193 ? 1.544 -50.315 -4.094 1.00 66.31 193 ILE A O 1
ATOM 1481 N N . LYS A 1 194 ? -0.018 -51.277 -2.806 1.00 66.62 194 LYS A N 1
ATOM 1482 C CA . LYS A 1 194 ? -1.157 -50.894 -3.647 1.00 66.62 194 LYS A CA 1
ATOM 1483 C C . LYS A 1 194 ? -1.444 -49.406 -3.439 1.00 66.62 194 LYS A C 1
ATOM 1485 O O . LYS A 1 194 ? -2.118 -49.034 -2.484 1.00 66.62 194 LYS A O 1
ATOM 1490 N N . LEU A 1 195 ? -0.967 -48.561 -4.350 1.00 65.62 195 LEU A N 1
ATOM 1491 C CA . LEU A 1 195 ? -1.474 -47.197 -4.485 1.00 65.62 195 LEU A CA 1
ATOM 1492 C C . LEU A 1 195 ? -2.854 -47.244 -5.153 1.00 65.62 195 LEU A C 1
ATOM 1494 O O . LEU A 1 195 ? -2.980 -47.297 -6.374 1.00 65.62 195 LEU A O 1
ATOM 1498 N N . SER A 1 196 ? -3.908 -47.230 -4.344 1.00 67.62 196 SER A N 1
ATOM 1499 C CA . SER A 1 196 ? -5.264 -46.939 -4.805 1.00 67.62 196 SER A CA 1
ATOM 1500 C C . SER A 1 196 ? -5.434 -45.425 -4.923 1.00 67.62 196 SER A C 1
ATOM 1502 O O . SER A 1 196 ? -5.805 -44.753 -3.962 1.00 67.62 196 SER A O 1
ATOM 1504 N N . ILE A 1 197 ? -5.128 -44.883 -6.102 1.00 66.31 197 ILE A N 1
ATOM 1505 C CA . ILE A 1 197 ? -5.426 -43.492 -6.452 1.00 66.31 197 ILE A CA 1
ATOM 1506 C C . ILE A 1 197 ? -6.904 -43.434 -6.848 1.00 66.31 197 ILE A C 1
ATOM 1508 O O . ILE A 1 197 ? -7.283 -43.852 -7.939 1.00 66.31 197 ILE A O 1
ATOM 1512 N N . SER A 1 198 ? -7.747 -42.945 -5.941 1.00 65.19 198 SER A N 1
ATOM 1513 C CA . SER A 1 198 ? -9.140 -42.612 -6.242 1.00 65.19 198 SER A CA 1
ATOM 1514 C C . SER A 1 198 ? -9.177 -41.242 -6.918 1.00 65.19 198 SER A C 1
ATOM 1516 O O . SER A 1 198 ? -9.055 -40.223 -6.238 1.00 65.19 198 SER A O 1
ATOM 1518 N N . LEU A 1 199 ? -9.330 -41.199 -8.245 1.00 67.62 199 LEU A N 1
ATOM 1519 C CA . LEU A 1 199 ? -9.667 -39.957 -8.945 1.00 67.62 199 LEU A CA 1
ATOM 1520 C C . LEU A 1 199 ? -11.143 -39.608 -8.683 1.00 67.62 199 LEU A C 1
ATOM 1522 O O . LEU A 1 199 ? -12.003 -40.456 -8.916 1.00 67.62 199 LEU A O 1
ATOM 1526 N N . PRO A 1 200 ? -11.470 -38.386 -8.229 1.00 67.56 200 PRO A N 1
ATOM 1527 C CA . PRO A 1 200 ? -12.854 -37.938 -8.163 1.00 67.56 200 PRO A CA 1
ATOM 1528 C C . PRO A 1 200 ? -13.384 -37.621 -9.570 1.00 67.56 200 PRO A C 1
ATOM 1530 O O . PRO A 1 200 ? -12.896 -36.709 -10.238 1.00 67.56 200 PRO A O 1
ATOM 1533 N N . GLU A 1 201 ? -14.420 -38.343 -9.998 1.00 70.06 201 GLU A N 1
ATOM 1534 C CA . GLU A 1 201 ? -15.264 -37.960 -11.132 1.00 70.06 201 GLU A CA 1
ATOM 1535 C C . GLU A 1 201 ? -16.068 -36.698 -10.775 1.00 70.06 201 GLU A C 1
ATOM 1537 O O . GLU A 1 201 ? -17.036 -36.727 -10.017 1.00 70.06 201 GLU A O 1
ATOM 1542 N N . ARG A 1 202 ? -15.648 -35.560 -11.323 1.00 64.31 202 ARG A N 1
ATOM 1543 C CA . ARG A 1 202 ? -16.408 -34.305 -11.431 1.00 64.31 202 ARG A CA 1
ATOM 1544 C C . ARG A 1 202 ? -15.907 -33.616 -12.698 1.00 64.31 202 ARG A C 1
ATOM 1546 O O . ARG A 1 202 ? -14.704 -33.528 -12.883 1.00 64.31 202 ARG A O 1
ATOM 1553 N N . LEU A 1 203 ? -16.705 -33.061 -13.594 1.00 59.47 203 LEU A N 1
ATOM 1554 C CA . LEU A 1 203 ? -18.144 -32.872 -13.722 1.00 59.47 203 LEU A CA 1
ATOM 1555 C C . LEU A 1 203 ? -18.298 -32.533 -15.212 1.00 59.47 203 LEU A C 1
ATOM 1557 O O . LEU A 1 203 ? -17.707 -31.554 -15.662 1.00 59.47 203 LEU A O 1
ATOM 1561 N N . VAL A 1 204 ? -19.026 -33.345 -15.976 1.00 60.59 204 VAL A N 1
ATOM 1562 C CA . VAL A 1 204 ? -19.529 -32.926 -17.289 1.00 60.59 204 VAL A CA 1
ATOM 1563 C C . VAL A 1 204 ? -20.922 -32.373 -17.023 1.00 60.59 204 VAL A C 1
ATOM 1565 O O . VAL A 1 204 ? -21.834 -33.129 -16.692 1.00 60.59 204 VAL A O 1
ATOM 1568 N N . GLY A 1 205 ? -21.033 -31.051 -17.071 1.00 62.00 205 GLY A N 1
ATOM 1569 C CA . GLY A 1 205 ? -22.279 -30.298 -17.128 1.00 62.00 205 GLY A CA 1
ATOM 1570 C C . GLY A 1 205 ? -22.195 -29.345 -18.303 1.00 62.00 205 GLY A C 1
ATOM 1571 O O . GLY A 1 205 ? -21.088 -28.796 -18.502 1.00 62.00 205 GLY A O 1
#

Sequence (205 aa):
MQEHNEDPTLVLMVGGPPVPTVGAKVFSGASDSSLPSNVQELSLEKRRQWVGAWNGRFKDCQDEGGSAKECESSAFAVANSTIKKELSTEEAEKFYNGMIESWDIYGAQFGQEEVNYNSLGATEERGCANCRWFIAPGACIIVINYPDPIVPNGISDKWEAKKVFEPDPLRVVIVESQDAALEDKAPQDAAPIKLSISLPERLVG

Radius of gyration: 33.05 Å; chains: 1; bounding box: 79×78×64 Å

pLDDT: mean 80.69, std 18.39, range [39.25, 98.44]

Foldseek 3Di:
DDDDDDDDDDDPPPPDPPDPAPDDDQAPALPGPPDDPVSVPDDSVLSRQLSCQLNVQLVVCVVVVHHNVVSNVRSNVRSVVVVVVCVVPPVVVVVVVVDPDPVVQVVQADECVRFVKDQQPADPQFFLLQFQQHDPPWDGSRHDCPPHTRHRNMGTNPGDGDDDDPDDPPPPDPDPPPPPPDDDDDPPDPDDDPPPDDDDDDDDD

Secondary structure (DSSP, 8-state):
---------------PPPP----------TT-TTS-HHHHTS-HHHHHHHHHHHHHHHHHHHHTT--HHHHHHHHHHHHHHHHHTTS-HHHHHHHHTTS--HHHHHHTSBPTTTTT-BTT---SSSSGGGBTTEETTTEESSB---SSPP-TT-B-TT--BPP---PPPP---------TTS-----TT----------------

Organism: NCBI:txid412755